Protein AF-0000000077226230 (afdb_homodimer)

Organism: NCBI:txid88201

Secondary structure (DSSP, 8-state):
-HHHHHHHHS--HHHHHHHHIIIIIHHHHHHHHHHTHHHHHHHHHHHHTT--GGGTEEEE-TT--GGG--GGGS-SS-EEEEESS-TTT---EEEEETTEEEEEEE--HHHHHHHHHHHHHHTTPPBPGGGHHHHHHHHHHTS----SSS-SB--TT-------------/-HHHHHHHHS--HHHHHHHHIIIIIHHHHHHHHHHTHHHHHHHHHHHHTT--GGGTEEEE-TT--GGG--GGGS-SS-EEEEESS-TTT---EEEEETTEEEEEEE--HHHHHHHHHHHHHHTTPPBPGGGHHHHHHHHHHTS----SSS-SB--TT-------------

Structure (mmCIF, N/CA/C/O backbone):
data_AF-0000000077226230-model_v1
#
loop_
_entity.id
_entity.type
_entity.pdbx_description
1 polymer 'Uncharacterized protein'
#
loop_
_atom_site.group_PDB
_atom_site.id
_atom_site.type_symbol
_atom_site.label_atom_id
_atom_site.label_alt_id
_atom_site.label_comp_id
_atom_site.label_asym_id
_atom_site.label_entity_id
_atom_site.label_seq_id
_atom_site.pdbx_PDB_ins_code
_atom_site.Cartn_x
_atom_site.Cartn_y
_atom_site.Cartn_z
_atom_site.occupancy
_atom_site.B_iso_or_equiv
_atom_site.auth_seq_id
_atom_site.auth_comp_id
_atom_site.auth_asym_id
_atom_site.auth_atom_id
_atom_site.pdbx_PDB_model_num
ATOM 1 N N . MET A 1 1 ? -0.699 -26.5 -10.57 1 78.12 1 MET A N 1
ATOM 2 C CA . MET A 1 1 ? -0.045 -25.359 -11.211 1 78.12 1 MET A CA 1
ATOM 3 C C . MET A 1 1 ? 1.45 -25.359 -10.914 1 78.12 1 MET A C 1
ATOM 5 O O . MET A 1 1 ? 2.271 -25.344 -11.828 1 78.12 1 MET A O 1
ATOM 9 N N . SER A 1 2 ? 1.847 -25.5 -9.648 1 78.44 2 SER A N 1
ATOM 10 C CA . SER A 1 2 ? 3.26 -25.438 -9.281 1 78.44 2 SER A CA 1
ATOM 11 C C . SER A 1 2 ? 4.031 -26.609 -9.883 1 78.44 2 SER A C 1
ATOM 13 O O . SER A 1 2 ? 5.16 -26.438 -10.352 1 78.44 2 SER A O 1
ATOM 15 N N . VAL A 1 3 ? 3.346 -27.781 -9.859 1 79 3 VAL A N 1
ATOM 16 C CA . VAL A 1 3 ? 3.98 -28.984 -10.383 1 79 3 VAL A CA 1
ATOM 17 C C . VAL A 1 3 ? 4.141 -28.875 -11.898 1 79 3 VAL A C 1
ATOM 19 O O . VAL A 1 3 ? 5.207 -29.156 -12.438 1 79 3 VAL A O 1
ATOM 22 N N . HIS A 1 4 ? 3.059 -28.422 -12.555 1 84.06 4 HIS A N 1
ATOM 23 C CA . HIS A 1 4 ? 3.096 -28.25 -14 1 84.06 4 HIS A CA 1
ATOM 24 C C . HIS A 1 4 ? 4.164 -27.234 -14.406 1 84.06 4 HIS A C 1
ATOM 26 O O . HIS A 1 4 ? 4.895 -27.453 -15.375 1 84.06 4 HIS A O 1
ATOM 32 N N . PHE A 1 5 ? 4.305 -26.219 -13.672 1 83.88 5 PHE A N 1
ATOM 33 C CA . PHE A 1 5 ? 5.309 -25.188 -13.93 1 83.88 5 PHE A CA 1
ATOM 34 C C . PHE A 1 5 ? 6.711 -25.781 -13.852 1 83.88 5 PHE A C 1
ATOM 36 O O . PHE A 1 5 ? 7.547 -25.516 -14.727 1 83.88 5 PHE A O 1
ATOM 43 N N . LYS A 1 6 ? 6.906 -26.547 -12.797 1 86.56 6 LYS A N 1
ATOM 44 C CA . LYS A 1 6 ? 8.211 -27.172 -12.609 1 86.56 6 LYS A CA 1
ATOM 45 C C . LYS A 1 6 ? 8.539 -28.125 -13.758 1 86.56 6 LYS A C 1
ATOM 47 O O . LYS A 1 6 ? 9.688 -28.188 -14.203 1 86.56 6 LYS A O 1
ATOM 52 N N . GLU A 1 7 ? 7.559 -28.781 -14.203 1 86.31 7 GLU A N 1
ATOM 53 C CA . GLU A 1 7 ? 7.75 -29.703 -15.32 1 86.31 7 GLU A CA 1
ATOM 54 C C . GLU A 1 7 ? 8.109 -28.953 -16.594 1 86.31 7 GLU A C 1
ATOM 56 O O . GLU A 1 7 ? 8.938 -29.422 -17.375 1 86.31 7 GLU A O 1
ATOM 61 N N . LEU A 1 8 ? 7.508 -27.766 -16.719 1 79.12 8 LEU A N 1
ATOM 62 C CA . LEU A 1 8 ? 7.699 -26.969 -17.922 1 79.12 8 LEU A CA 1
ATOM 63 C C . LEU A 1 8 ? 9.039 -26.25 -17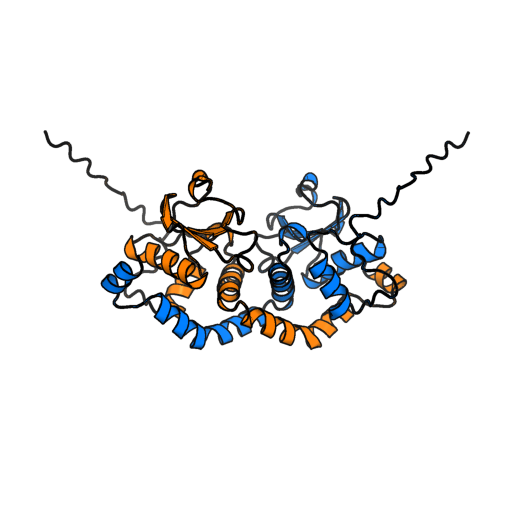.891 1 79.12 8 LEU A C 1
ATOM 65 O O . LEU A 1 8 ? 9.688 -26.094 -18.938 1 79.12 8 LEU A O 1
ATOM 69 N N . THR A 1 9 ? 9.523 -25.828 -16.781 1 80.56 9 THR A N 1
ATOM 70 C CA . THR A 1 9 ? 10.648 -24.906 -16.719 1 80.56 9 THR A CA 1
ATOM 71 C C . THR A 1 9 ? 11.828 -25.531 -15.984 1 80.56 9 THR A C 1
ATOM 73 O O . THR A 1 9 ? 12.961 -25.062 -16.094 1 80.56 9 THR A O 1
ATOM 76 N N . GLY A 1 10 ? 11.586 -26.609 -15.156 1 84.62 10 GLY A N 1
ATOM 77 C CA . GLY A 1 10 ? 12.594 -27.188 -14.281 1 84.62 10 GLY A CA 1
ATOM 78 C C . GLY A 1 10 ? 12.82 -26.375 -13.023 1 84.62 10 GLY A C 1
ATOM 79 O O . GLY A 1 10 ? 13.703 -26.703 -12.219 1 84.62 10 GLY A O 1
ATOM 80 N N . ILE A 1 11 ? 12.125 -25.312 -12.891 1 86.62 11 ILE A N 1
ATOM 81 C CA . ILE A 1 11 ? 12.32 -24.375 -11.781 1 86.62 11 ILE A CA 1
ATOM 82 C C . ILE A 1 11 ? 11.203 -24.547 -10.758 1 86.62 11 ILE A C 1
ATOM 84 O O . ILE A 1 11 ? 10.023 -24.609 -11.117 1 86.62 11 ILE A O 1
ATOM 88 N N . ASP A 1 12 ? 11.57 -24.781 -9.492 1 90.12 12 ASP A N 1
ATOM 89 C CA . ASP A 1 12 ? 10.609 -24.672 -8.398 1 90.12 12 ASP A CA 1
ATOM 90 C C . ASP A 1 12 ? 10.32 -23.203 -8.07 1 90.12 12 ASP A C 1
ATOM 92 O O . ASP A 1 12 ? 11.156 -22.516 -7.488 1 90.12 12 ASP A O 1
ATOM 96 N N . LEU A 1 13 ? 9.227 -22.797 -8.406 1 88.75 13 LEU A N 1
ATOM 97 C CA . LEU A 1 13 ? 8.859 -21.391 -8.336 1 88.75 13 LEU A CA 1
ATOM 98 C C . LEU A 1 13 ? 9.016 -20.859 -6.914 1 88.75 13 LEU A C 1
ATOM 100 O O . LEU A 1 13 ? 9.664 -19.844 -6.695 1 88.75 13 LEU A O 1
ATOM 104 N N . LYS A 1 14 ? 8.352 -21.531 -5.984 1 91.25 14 LYS A N 1
ATOM 105 C CA . LYS A 1 14 ? 8.336 -21.062 -4.605 1 91.25 14 LYS A CA 1
ATOM 106 C C . LYS A 1 14 ? 9.734 -21.047 -4.004 1 91.25 14 LYS A C 1
ATOM 108 O O . LYS A 1 14 ? 10.148 -20.062 -3.393 1 91.25 14 LYS A O 1
ATOM 113 N N . GLU A 1 15 ? 10.438 -22.078 -4.266 1 91.19 15 GLU A N 1
ATOM 114 C CA . GLU A 1 15 ? 11.789 -22.172 -3.74 1 91.19 15 GLU A CA 1
ATOM 115 C C . GLU A 1 15 ? 12.695 -21.109 -4.336 1 91.19 15 GLU A C 1
ATOM 117 O O . GLU A 1 15 ? 13.469 -20.469 -3.615 1 91.19 15 GLU A O 1
ATOM 122 N N . THR A 1 16 ? 12.594 -20.984 -5.645 1 90.69 16 THR A N 1
ATOM 123 C CA . THR A 1 16 ? 13.406 -19.984 -6.328 1 90.69 16 THR A CA 1
ATOM 124 C C . THR A 1 16 ? 13.055 -18.578 -5.844 1 90.69 16 THR A C 1
ATOM 126 O O . THR A 1 16 ? 13.945 -17.75 -5.609 1 90.69 16 THR A O 1
ATOM 129 N N . PHE A 1 17 ? 11.836 -18.297 -5.656 1 91.81 17 PHE A N 1
ATOM 130 C CA . PHE A 1 17 ? 11.383 -17 -5.18 1 91.81 17 PHE A CA 1
ATOM 131 C C . PHE A 1 17 ? 11.945 -16.703 -3.791 1 91.81 17 PHE A C 1
ATOM 133 O O . PHE A 1 17 ? 12.5 -15.633 -3.553 1 91.81 17 PHE A O 1
ATOM 140 N N . ILE A 1 18 ? 11.781 -17.688 -2.908 1 89.06 18 ILE A N 1
ATOM 141 C CA . ILE A 1 18 ? 12.211 -17.5 -1.524 1 89.06 18 ILE A CA 1
ATOM 142 C C . ILE A 1 18 ? 13.719 -17.281 -1.474 1 89.06 18 ILE A C 1
ATOM 144 O O . ILE A 1 18 ? 14.195 -16.406 -0.753 1 89.06 18 ILE A O 1
ATOM 148 N N . ARG A 1 19 ? 14.367 -18.031 -2.24 1 90.31 19 ARG A N 1
ATOM 149 C CA . ARG A 1 19 ? 15.82 -17.906 -2.279 1 90.31 19 ARG A CA 1
ATOM 150 C C . ARG A 1 19 ? 16.25 -16.531 -2.75 1 90.31 19 ARG A C 1
ATOM 152 O O . ARG A 1 19 ? 17.078 -15.875 -2.115 1 90.31 19 ARG A O 1
ATOM 159 N N . ASN A 1 20 ? 15.695 -16.125 -3.844 1 89.81 20 ASN A N 1
ATOM 160 C CA . ASN A 1 20 ? 16.062 -14.828 -4.402 1 89.81 20 ASN A CA 1
ATOM 161 C C . ASN A 1 20 ? 15.594 -13.672 -3.52 1 89.81 20 ASN A C 1
ATOM 163 O O . ASN A 1 20 ? 16.234 -12.625 -3.461 1 89.81 20 ASN A O 1
ATOM 167 N N . LEU A 1 21 ? 14.508 -13.883 -2.859 1 87.44 21 LEU A N 1
ATOM 168 C CA . LEU A 1 21 ? 14.047 -12.891 -1.892 1 87.44 21 LEU A CA 1
ATOM 169 C C . LEU A 1 21 ? 15.062 -12.727 -0.761 1 87.44 21 LEU A C 1
ATOM 171 O O . LEU A 1 21 ? 15.336 -11.602 -0.326 1 87.44 21 LEU A O 1
ATOM 175 N N . ASP A 1 22 ? 15.586 -13.812 -0.284 1 85.75 22 ASP A N 1
ATOM 176 C CA . ASP A 1 22 ? 16.578 -13.789 0.787 1 85.75 22 ASP A CA 1
ATOM 177 C C . ASP A 1 22 ? 17.844 -13.078 0.335 1 85.75 22 ASP A C 1
ATOM 179 O O . ASP A 1 22 ? 18.484 -12.375 1.121 1 85.75 22 ASP A O 1
ATOM 183 N N . LEU A 1 23 ? 18.094 -13.203 -0.929 1 84.75 23 LEU A N 1
ATOM 184 C CA . LEU A 1 23 ? 19.344 -12.672 -1.462 1 84.75 23 LEU A CA 1
ATOM 185 C C . LEU A 1 23 ? 19.203 -11.203 -1.835 1 84.75 23 LEU A C 1
ATOM 187 O O . LEU A 1 23 ? 20.094 -10.398 -1.58 1 84.75 23 LEU A O 1
ATOM 191 N N . LYS A 1 24 ? 18.016 -10.945 -2.492 1 85.69 24 LYS A N 1
ATOM 192 C CA . LYS A 1 24 ? 17.875 -9.648 -3.148 1 85.69 24 LYS A CA 1
ATOM 193 C C . LYS A 1 24 ? 16.797 -8.805 -2.48 1 85.69 24 LYS A C 1
ATOM 195 O O . LYS A 1 24 ? 16.75 -7.582 -2.658 1 85.69 24 LYS A O 1
ATOM 200 N N . GLY A 1 25 ? 15.914 -9.469 -1.809 1 81.38 25 GLY A N 1
ATOM 201 C CA . GLY A 1 25 ? 14.711 -8.828 -1.304 1 81.38 25 GLY A CA 1
ATOM 202 C C . GLY A 1 25 ? 15.008 -7.676 -0.358 1 81.38 25 GLY A C 1
ATOM 203 O O . GLY A 1 25 ? 14.43 -6.594 -0.489 1 81.38 25 GLY A O 1
ATOM 204 N N . LYS A 1 26 ? 15.93 -7.953 0.584 1 77.44 26 LYS A N 1
ATOM 205 C CA . LYS A 1 26 ? 16.234 -6.934 1.579 1 77.44 26 LYS A CA 1
ATOM 206 C C . LYS A 1 26 ? 16.844 -5.695 0.925 1 77.44 26 LYS A C 1
ATOM 208 O O . LYS A 1 26 ? 16.5 -4.566 1.271 1 77.44 26 LYS A O 1
ATOM 213 N N . ARG A 1 27 ? 17.781 -5.887 0.018 1 79.62 27 ARG A N 1
ATOM 214 C CA . ARG A 1 27 ? 18.406 -4.777 -0.694 1 79.62 27 ARG A CA 1
ATOM 215 C C . ARG A 1 27 ? 17.359 -3.98 -1.481 1 79.62 27 ARG A C 1
ATOM 217 O O . ARG A 1 27 ? 17.375 -2.748 -1.463 1 79.62 27 ARG A O 1
ATOM 224 N N . LEU A 1 28 ? 16.562 -4.672 -2.164 1 81.69 28 LEU A N 1
ATOM 225 C CA . LEU A 1 28 ? 15.492 -4.035 -2.93 1 81.69 28 LEU A CA 1
ATOM 226 C C . LEU A 1 28 ? 14.562 -3.238 -2.014 1 81.69 28 LEU A C 1
ATOM 228 O O . LEU A 1 28 ? 14.25 -2.082 -2.301 1 81.69 28 LEU A O 1
ATOM 232 N N . LEU A 1 29 ? 14.195 -3.861 -0.91 1 77.94 29 LEU A N 1
ATOM 233 C CA . LEU A 1 29 ? 13.289 -3.207 0.028 1 77.94 29 LEU A CA 1
ATOM 234 C C . LEU A 1 29 ? 13.93 -1.952 0.614 1 77.94 29 LEU A C 1
ATOM 236 O O . LEU A 1 29 ? 13.266 -0.921 0.756 1 77.94 29 LEU A O 1
ATOM 240 N N . ASN A 1 30 ? 15.195 -2.074 0.967 1 75.38 30 ASN A N 1
ATOM 241 C CA . ASN A 1 30 ? 15.914 -0.914 1.481 1 75.38 30 ASN A CA 1
ATOM 242 C C . ASN A 1 30 ? 15.93 0.231 0.472 1 75.38 30 ASN A C 1
ATOM 244 O O . ASN A 1 30 ? 15.734 1.392 0.84 1 75.38 30 ASN A O 1
ATOM 248 N N . TYR A 1 31 ? 16.156 -0.143 -0.724 1 76.44 31 TYR A N 1
ATOM 249 C CA . TYR A 1 31 ? 16.156 0.855 -1.787 1 76.44 31 TYR A CA 1
ATOM 250 C C . TYR A 1 31 ? 14.789 1.524 -1.899 1 76.44 31 TYR A C 1
ATOM 252 O O . TYR A 1 31 ? 14.688 2.754 -1.916 1 76.44 31 TYR A O 1
ATOM 260 N N . MET A 1 32 ? 13.773 0.733 -1.921 1 72.69 32 MET A N 1
ATOM 261 C CA . MET A 1 32 ? 12.43 1.266 -2.148 1 72.69 32 MET A CA 1
ATOM 262 C C . MET A 1 32 ? 11.953 2.059 -0.938 1 72.69 32 MET A C 1
ATOM 264 O O . MET A 1 32 ? 11.211 3.037 -1.085 1 72.69 32 MET A O 1
ATOM 268 N N . THR A 1 33 ? 12.32 1.587 0.198 1 70.94 33 THR A N 1
ATOM 269 C CA . THR A 1 33 ? 11.867 2.266 1.408 1 70.94 33 THR A CA 1
ATOM 270 C C . THR A 1 33 ? 12.57 3.615 1.561 1 70.94 33 THR A C 1
ATOM 272 O O . THR A 1 33 ? 12.016 4.547 2.145 1 70.94 33 THR A O 1
ATOM 275 N N . THR A 1 34 ? 13.75 3.729 1.012 1 70.25 34 THR A N 1
ATOM 276 C CA . THR A 1 34 ? 14.5 4.973 1.151 1 70.25 34 THR A CA 1
ATOM 277 C C . THR A 1 34 ? 13.984 6.027 0.178 1 70.25 34 THR A C 1
ATOM 279 O O . THR A 1 34 ? 14.023 7.223 0.474 1 70.25 34 THR A O 1
ATOM 282 N N . VAL A 1 35 ? 13.594 5.613 -1.049 1 63.97 35 VAL A N 1
ATOM 283 C CA . VAL A 1 35 ? 13.156 6.578 -2.051 1 63.97 35 VAL A CA 1
ATOM 284 C C . VAL A 1 35 ? 11.828 7.203 -1.619 1 63.97 35 VAL A C 1
ATOM 286 O O . VAL A 1 35 ? 11.578 8.383 -1.875 1 63.97 35 VAL A O 1
ATOM 289 N N . CYS A 1 36 ? 10.977 6.469 -0.942 1 64.88 36 CYS A N 1
ATOM 290 C CA . CYS A 1 36 ? 9.68 6.988 -0.531 1 64.88 36 CYS A CA 1
ATOM 291 C C . CYS A 1 36 ? 9.43 6.723 0.949 1 64.88 36 CYS A C 1
ATOM 293 O O . CYS A 1 36 ? 8.359 6.242 1.325 1 64.88 36 CYS A O 1
ATOM 295 N N . VAL A 1 37 ? 10.367 7.129 1.681 1 69.56 37 VAL A N 1
ATOM 296 C CA . VAL A 1 37 ? 10.422 6.738 3.086 1 69.56 37 VAL A CA 1
ATOM 297 C C . VAL A 1 37 ? 9.141 7.16 3.789 1 69.56 37 VAL A C 1
ATOM 299 O O . VAL A 1 37 ? 8.523 6.363 4.5 1 69.56 37 VAL A O 1
ATOM 302 N N . ASN A 1 38 ? 8.781 8.359 3.471 1 74.62 38 ASN A N 1
ATOM 303 C CA . ASN A 1 38 ? 7.645 8.883 4.223 1 74.62 38 ASN A CA 1
ATOM 304 C C . ASN A 1 38 ? 6.332 8.234 3.785 1 74.62 38 ASN A C 1
ATOM 306 O O . ASN A 1 38 ? 5.516 7.855 4.625 1 74.62 38 ASN A O 1
ATOM 310 N N . LYS A 1 39 ? 6.16 8.117 2.561 1 79.12 39 LYS A N 1
ATOM 311 C CA . LYS A 1 39 ? 4.961 7.473 2.037 1 79.12 39 LYS A CA 1
ATOM 312 C C . LYS A 1 39 ? 4.887 6.016 2.479 1 79.12 39 LYS A C 1
ATOM 314 O O . LYS A 1 39 ? 3.848 5.559 2.961 1 79.12 39 LYS A O 1
ATOM 319 N N . ASN A 1 40 ? 6.02 5.375 2.422 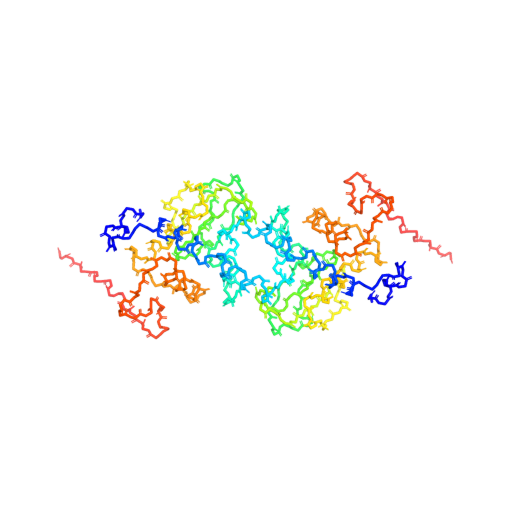1 77.81 40 ASN A N 1
ATOM 320 C CA . ASN A 1 40 ? 6.105 3.973 2.818 1 77.81 40 ASN A CA 1
ATOM 321 C C . ASN A 1 40 ? 5.777 3.785 4.297 1 77.81 40 ASN A C 1
ATOM 323 O O . ASN A 1 40 ? 5.078 2.84 4.664 1 77.81 40 ASN A O 1
ATOM 327 N N . MET A 1 41 ? 6.23 4.652 5.012 1 82.88 41 MET A N 1
ATOM 328 C CA . MET A 1 41 ? 6.012 4.551 6.449 1 82.88 41 MET A CA 1
ATOM 329 C C . MET A 1 41 ? 4.523 4.594 6.781 1 82.88 41 MET A C 1
ATOM 331 O O . MET A 1 41 ? 4.023 3.742 7.516 1 82.88 41 MET A O 1
ATOM 335 N N . VAL A 1 42 ? 3.84 5.523 6.219 1 88.25 42 VAL A N 1
ATOM 336 C CA . VAL A 1 42 ? 2.422 5.703 6.516 1 88.25 42 VAL A CA 1
ATOM 337 C C . VAL A 1 42 ? 1.628 4.508 5.996 1 88.25 42 VAL A C 1
ATOM 339 O O . VAL A 1 42 ? 0.776 3.965 6.707 1 88.25 42 VAL A O 1
ATOM 342 N N . LEU A 1 43 ? 1.94 4.141 4.824 1 83.38 43 LEU A N 1
ATOM 343 C CA . LEU A 1 43 ? 1.229 3.02 4.219 1 83.38 43 LEU A CA 1
ATOM 344 C C . LEU A 1 43 ? 1.482 1.732 5 1 83.38 43 LEU A C 1
ATOM 346 O O . LEU A 1 43 ? 0.564 0.937 5.207 1 83.38 43 LEU A O 1
ATOM 350 N N . LEU A 1 44 ? 2.719 1.535 5.422 1 80.69 44 LEU A N 1
ATOM 351 C CA . LEU A 1 44 ? 3.059 0.35 6.203 1 80.69 44 LEU A CA 1
ATOM 352 C C . LEU A 1 44 ? 2.377 0.382 7.566 1 80.69 44 LEU A C 1
ATOM 354 O O . LEU A 1 44 ? 1.926 -0.651 8.062 1 80.69 44 LEU A O 1
ATOM 358 N N . LEU A 1 45 ? 2.232 1.537 8.18 1 86.5 45 LEU A N 1
ATOM 359 C CA . LEU A 1 45 ? 1.526 1.676 9.453 1 86.5 45 LEU A CA 1
ATOM 360 C C . LEU A 1 45 ? 0.055 1.307 9.297 1 86.5 45 LEU A C 1
ATOM 362 O O . LEU A 1 45 ? -0.491 0.561 10.109 1 86.5 45 LEU A O 1
ATOM 366 N N . LEU A 1 46 ? -0.562 1.844 8.273 1 86.44 46 LEU A N 1
ATOM 367 C CA . LEU A 1 46 ? -1.96 1.524 8 1 86.44 46 LEU A CA 1
ATOM 368 C C . LEU A 1 46 ? -2.16 0.017 7.887 1 86.44 46 LEU A C 1
ATOM 370 O O . LEU A 1 46 ? -3.111 -0.533 8.445 1 86.44 46 LEU A O 1
ATOM 374 N N . SER A 1 47 ? -1.287 -0.558 7.156 1 77.69 47 SER A N 1
ATOM 375 C CA . SER A 1 47 ? -1.357 -2.004 6.965 1 77.69 47 SER A CA 1
ATOM 376 C C . SER A 1 47 ? -1.143 -2.744 8.281 1 77.69 47 SER A C 1
ATOM 378 O O . SER A 1 47 ? -1.874 -3.686 8.594 1 77.69 47 SER A O 1
ATOM 380 N N . TYR A 1 48 ? -0.188 -2.354 8.977 1 77.31 48 TYR A N 1
ATOM 381 C CA . TYR A 1 48 ? 0.155 -2.957 10.258 1 77.31 48 TYR A CA 1
ATOM 382 C C . TYR A 1 48 ? -1.033 -2.922 11.211 1 77.31 48 TYR A C 1
ATOM 384 O O . TYR A 1 48 ? -1.33 -3.914 11.883 1 77.31 48 TYR A O 1
ATOM 392 N N . PHE A 1 49 ? -1.742 -1.904 11.219 1 82.56 49 PHE A N 1
ATOM 393 C CA . PHE A 1 49 ? -2.855 -1.732 12.141 1 82.56 49 PHE A CA 1
ATOM 394 C C . PHE A 1 49 ? -4.164 -2.191 11.508 1 82.56 49 PHE A C 1
ATOM 396 O O . PHE A 1 49 ? -5.234 -2.02 12.086 1 82.56 49 PHE A O 1
ATOM 403 N N . ASP A 1 50 ? -4.105 -2.637 10.391 1 79.56 50 ASP A N 1
ATOM 404 C CA . ASP A 1 50 ? -5.27 -3.105 9.641 1 79.56 50 ASP A CA 1
ATOM 405 C C . ASP A 1 50 ? -6.262 -1.968 9.406 1 79.56 50 ASP A C 1
ATOM 407 O O . ASP A 1 50 ? -7.457 -2.117 9.648 1 79.56 50 ASP A O 1
ATOM 411 N N . GLU A 1 51 ? -5.723 -0.851 9.07 1 85.94 51 GLU A N 1
ATOM 412 C CA . GLU A 1 51 ? -6.504 0.334 8.727 1 85.94 51 GLU A CA 1
ATOM 413 C C . GLU A 1 51 ? -6.418 0.635 7.234 1 85.94 51 GLU A C 1
ATOM 415 O O . GLU A 1 51 ? -5.348 0.515 6.633 1 85.94 51 GLU A O 1
ATOM 420 N N . LYS A 1 52 ? -7.516 0.938 6.66 1 81.25 52 LYS A N 1
ATOM 421 C CA . LYS A 1 52 ? -7.602 1.052 5.207 1 81.25 52 LYS A CA 1
ATOM 422 C C . LYS A 1 52 ? -7.07 2.4 4.73 1 81.25 52 LYS A C 1
ATOM 424 O O . LYS A 1 52 ? -7.387 3.439 5.312 1 81.25 52 LYS A O 1
ATOM 429 N N . GLU A 1 53 ? -6.355 2.311 3.68 1 85.5 53 GLU A N 1
ATOM 430 C CA . GLU A 1 53 ? -5.781 3.496 3.053 1 85.5 53 GLU A CA 1
ATOM 431 C C . GLU A 1 53 ? -6.871 4.473 2.617 1 85.5 53 GLU A C 1
ATOM 433 O O . GLU A 1 53 ? -6.684 5.691 2.682 1 85.5 53 GLU A O 1
ATOM 438 N N . GLU A 1 54 ? -8.047 3.951 2.285 1 85.06 54 GLU A N 1
ATOM 439 C CA . GLU A 1 54 ? -9.148 4.75 1.753 1 85.06 54 GLU A CA 1
ATOM 440 C C . GLU A 1 54 ? -9.75 5.652 2.828 1 85.06 54 GLU A C 1
ATOM 442 O O . GLU A 1 54 ? -10.477 6.594 2.52 1 85.06 54 GLU A O 1
ATOM 447 N N . SER A 1 55 ? -9.469 5.344 4.051 1 90.75 55 SER A N 1
ATOM 448 C CA . SER A 1 55 ? -9.953 6.18 5.141 1 90.75 55 SER A CA 1
ATOM 449 C C . SER A 1 55 ? -9.102 7.434 5.293 1 90.75 55 SER A C 1
ATOM 451 O O . SER A 1 55 ? -9.516 8.398 5.938 1 90.75 55 SER A O 1
ATOM 453 N N . MET A 1 56 ? -7.957 7.41 4.762 1 94.31 56 MET A N 1
ATOM 454 C CA . MET A 1 56 ? -7.02 8.516 4.922 1 94.31 56 MET A CA 1
ATOM 455 C C . MET A 1 56 ? -6.82 9.258 3.607 1 94.31 56 MET A C 1
ATOM 457 O O . MET A 1 56 ? -6.676 10.484 3.596 1 94.31 56 MET A O 1
ATOM 461 N N . PHE A 1 57 ? -6.902 8.5 2.535 1 94.06 57 PHE A N 1
ATOM 462 C CA . PHE A 1 57 ? -6.574 9.055 1.226 1 94.06 57 PHE A CA 1
ATOM 463 C C . PHE A 1 57 ? -7.75 8.906 0.267 1 94.06 57 PHE A C 1
ATOM 465 O O . PHE A 1 57 ? -8.422 7.875 0.251 1 94.06 57 PHE A O 1
ATOM 472 N N . PHE A 1 58 ? -8.031 9.945 -0.43 1 94.25 58 PHE A N 1
ATOM 473 C CA . PHE A 1 58 ? -8.969 9.914 -1.547 1 94.25 58 PHE A CA 1
ATOM 474 C C . PHE A 1 58 ? -8.25 10.203 -2.861 1 94.25 58 PHE A C 1
ATOM 476 O O . PHE A 1 58 ? -7.637 11.266 -3.018 1 94.25 58 PHE A O 1
ATOM 483 N N . TYR A 1 59 ? -8.312 9.305 -3.768 1 91.06 59 TYR A N 1
ATOM 484 C CA . TYR A 1 59 ? -7.527 9.414 -4.992 1 91.06 59 TYR A CA 1
ATOM 485 C C . TYR A 1 59 ? -8.367 10 -6.125 1 91.06 59 TYR A C 1
ATOM 487 O O . TYR A 1 59 ? -9.531 9.648 -6.285 1 91.06 59 TYR A O 1
ATOM 495 N N . VAL A 1 60 ? -7.77 10.922 -6.816 1 92.88 60 VAL A N 1
ATOM 496 C CA . VAL A 1 60 ? -8.352 11.5 -8.023 1 92.88 60 VAL A CA 1
ATOM 497 C C . VAL A 1 60 ? -7.324 11.469 -9.156 1 92.88 60 VAL A C 1
ATOM 499 O O . VAL A 1 60 ? -6.141 11.211 -8.922 1 92.88 60 VAL A O 1
ATOM 502 N N . GLU A 1 61 ? -7.82 11.703 -10.32 1 89.06 61 GLU A N 1
ATOM 503 C CA . GLU A 1 61 ? -6.895 11.75 -11.453 1 89.06 61 GLU A CA 1
ATOM 504 C C . GLU A 1 61 ? -5.895 12.891 -11.305 1 89.06 61 GLU A C 1
ATOM 506 O O . GLU A 1 61 ? -6.223 13.938 -10.75 1 89.06 61 GLU A O 1
ATOM 511 N N . ASP A 1 62 ? -4.695 12.703 -11.812 1 88.5 62 ASP A N 1
ATOM 512 C CA . ASP A 1 62 ? -3.627 13.695 -11.719 1 88.5 62 ASP A CA 1
ATOM 513 C C . ASP A 1 62 ? -4.059 15.023 -12.32 1 88.5 62 ASP A C 1
ATOM 515 O O . ASP A 1 62 ? -3.596 16.078 -11.891 1 88.5 62 ASP A O 1
ATOM 519 N N . THR A 1 63 ? -4.973 14.945 -13.266 1 89.5 63 THR A N 1
ATOM 520 C CA . THR A 1 63 ? -5.398 16.156 -13.961 1 89.5 63 THR A CA 1
ATOM 521 C C . THR A 1 63 ? -6.652 16.734 -13.312 1 89.5 63 THR A C 1
ATOM 523 O O . THR A 1 63 ? -7.195 17.734 -13.797 1 89.5 63 THR A O 1
ATOM 526 N N . CYS A 1 64 ? -7.023 16.109 -12.297 1 91.31 64 CYS A N 1
ATOM 527 C CA . CYS A 1 64 ? -8.258 16.531 -11.648 1 91.31 64 CYS A CA 1
ATOM 528 C C . CYS A 1 64 ? -8.125 17.922 -11.07 1 91.31 64 CYS A C 1
ATOM 530 O O . CYS A 1 64 ? -7.148 18.234 -10.391 1 91.31 64 CYS A O 1
ATOM 532 N N . LEU A 1 65 ? -9.094 18.766 -11.367 1 93.62 65 LEU A N 1
ATOM 533 C CA . LEU A 1 65 ? -9.164 20.094 -10.789 1 93.62 65 LEU A CA 1
ATOM 534 C C . LEU A 1 65 ? -9.93 20.078 -9.477 1 93.62 65 LEU A C 1
ATOM 536 O O . LEU A 1 65 ? -10.789 19.219 -9.258 1 93.62 65 LEU A O 1
ATOM 540 N N . PRO A 1 66 ? -9.633 21 -8.594 1 95.5 66 PRO A N 1
ATOM 541 C CA . PRO A 1 66 ? -10.312 21.047 -7.293 1 95.5 66 PRO A CA 1
ATOM 542 C C . PRO A 1 66 ? -11.828 21.031 -7.422 1 95.5 66 PRO A C 1
ATOM 544 O O . PRO A 1 66 ? -12.508 20.359 -6.633 1 95.5 66 PRO A O 1
ATOM 547 N N . GLU A 1 67 ? -12.359 21.672 -8.391 1 94.69 67 GLU A N 1
ATOM 548 C CA . GLU A 1 67 ? -13.805 21.797 -8.555 1 94.69 67 GLU A CA 1
ATOM 549 C C . GLU A 1 67 ? -14.422 20.469 -9 1 94.69 67 GLU A C 1
ATOM 551 O O . GLU A 1 67 ? -15.633 20.266 -8.891 1 94.69 67 GLU A O 1
ATOM 556 N N . GLU A 1 68 ? -13.609 19.594 -9.477 1 95.44 68 GLU A N 1
ATOM 557 C CA . GLU A 1 68 ? -14.078 18.328 -10.039 1 95.44 68 GLU A CA 1
ATOM 558 C C . GLU A 1 68 ? -14.078 17.219 -8.984 1 95.44 68 GLU A C 1
ATOM 560 O O . GLU A 1 68 ? -14.602 16.141 -9.211 1 95.44 68 GLU A O 1
ATOM 565 N N . VAL A 1 69 ? -13.508 17.562 -7.836 1 95.38 69 VAL A N 1
ATOM 566 C CA . VAL A 1 69 ? -13.414 16.531 -6.801 1 95.38 69 VAL A CA 1
ATOM 567 C C . VAL A 1 69 ? -14.805 16.203 -6.277 1 95.38 69 VAL A C 1
ATOM 569 O O . VAL A 1 69 ? -15.586 17.094 -5.953 1 95.38 69 VAL A O 1
ATOM 572 N N . GLN A 1 70 ? -15.125 14.945 -6.266 1 95.44 70 GLN A N 1
ATOM 573 C CA . GLN A 1 70 ? -16.406 14.477 -5.73 1 95.44 70 GLN A CA 1
ATOM 574 C C . GLN A 1 70 ? -16.375 14.422 -4.207 1 95.44 70 GLN A C 1
ATOM 576 O O . GLN A 1 70 ? -16.25 13.352 -3.617 1 95.44 70 GLN A O 1
ATOM 581 N N . LEU A 1 71 ? -16.641 15.422 -3.568 1 94.44 71 LEU A N 1
ATOM 582 C CA . LEU A 1 71 ? -16.453 15.602 -2.131 1 94.44 71 LEU A CA 1
ATOM 583 C C . LEU A 1 71 ? -17.484 14.797 -1.35 1 94.44 71 LEU A C 1
ATOM 585 O O . LEU A 1 71 ? -17.281 14.5 -0.169 1 94.44 71 LEU A O 1
ATOM 589 N N . GLU A 1 72 ? -18.594 14.453 -2.029 1 94.25 72 GLU A N 1
ATOM 590 C CA . GLU A 1 72 ? -19.625 13.664 -1.363 1 94.25 72 GLU A CA 1
ATOM 591 C C . GLU A 1 72 ? -19.125 12.273 -1.003 1 94.25 72 GLU A C 1
ATOM 593 O O . GLU A 1 72 ? -19.672 11.617 -0.121 1 94.25 72 GLU A O 1
ATOM 598 N N . GLN A 1 73 ? -18.047 11.844 -1.656 1 93.62 73 GLN A N 1
ATOM 599 C CA . GLN A 1 73 ? -17.5 10.516 -1.423 1 93.62 73 GLN A CA 1
ATOM 600 C C . GLN A 1 73 ? -16.344 10.57 -0.429 1 93.62 73 GLN A C 1
ATOM 602 O O . GLN A 1 73 ? -15.805 9.531 -0.036 1 93.62 73 GLN A O 1
ATOM 607 N N . VAL A 1 74 ? -15.984 11.719 -0.026 1 93.81 74 VAL A N 1
ATOM 608 C CA . VAL A 1 74 ? -14.852 11.922 0.869 1 93.81 74 VAL A CA 1
ATOM 609 C C . VAL A 1 74 ? -15.328 11.898 2.32 1 93.81 74 VAL A C 1
ATOM 611 O O . VAL A 1 74 ? -16.438 12.328 2.623 1 93.81 74 VAL A O 1
ATOM 614 N N . PRO A 1 75 ? -14.578 11.359 3.166 1 94.12 75 PRO A N 1
ATOM 615 C CA . PRO A 1 75 ? -14.953 11.375 4.582 1 94.12 75 PRO A CA 1
ATOM 616 C C . PRO A 1 75 ? -15.125 12.789 5.133 1 94.12 75 PRO A C 1
ATOM 618 O O . PRO A 1 75 ? -14.539 13.734 4.605 1 94.12 75 PRO A O 1
ATOM 621 N N . LEU A 1 76 ? -15.945 12.898 6.234 1 94.31 76 LEU A N 1
ATOM 622 C CA . LEU A 1 76 ? -16.156 14.18 6.902 1 94.31 76 LEU A CA 1
ATOM 623 C C . LEU A 1 76 ? -14.906 14.602 7.668 1 94.31 76 LEU A C 1
ATOM 625 O O . LEU A 1 76 ? -14.656 15.797 7.855 1 94.31 76 LEU A O 1
ATOM 629 N N . THR A 1 77 ? -14.172 13.617 8.164 1 96.31 77 THR A N 1
ATOM 630 C CA . THR A 1 77 ? -12.922 13.891 8.875 1 96.31 77 THR A CA 1
ATOM 631 C C . THR A 1 77 ? -11.844 14.359 7.906 1 96.31 77 THR A C 1
ATOM 633 O O . THR A 1 77 ? -11.984 14.219 6.691 1 96.31 77 THR A O 1
ATOM 636 N N . PRO A 1 78 ? -10.805 15.008 8.422 1 96.94 78 PRO A N 1
ATOM 637 C CA . PRO A 1 78 ? -9.727 15.445 7.539 1 96.94 78 PRO A CA 1
ATOM 638 C C . PRO A 1 78 ? -9.188 14.32 6.66 1 96.94 78 PRO A C 1
ATOM 640 O O . PRO A 1 78 ? -8.898 13.227 7.156 1 96.94 78 PRO A O 1
ATOM 643 N N . ALA A 1 79 ? -9.078 14.578 5.387 1 97.75 79 ALA A N 1
ATOM 644 C CA . ALA A 1 79 ? -8.625 13.57 4.43 1 97.75 79 ALA A CA 1
ATOM 645 C C . ALA A 1 79 ? -7.723 14.188 3.365 1 97.75 79 ALA A C 1
ATOM 647 O O . ALA A 1 79 ? -7.977 15.305 2.9 1 97.75 79 ALA A O 1
ATOM 648 N N . VAL A 1 80 ? -6.68 13.477 2.998 1 97.69 80 VAL A N 1
ATOM 649 C CA . VAL A 1 80 ? -5.789 13.914 1.93 1 97.69 80 VAL A CA 1
ATOM 650 C C . VAL A 1 80 ? -6.332 13.445 0.581 1 97.69 80 VAL A C 1
ATOM 652 O O . VAL A 1 80 ? -6.598 12.258 0.389 1 97.69 80 VAL A O 1
ATOM 655 N N . ILE A 1 81 ? -6.559 14.359 -0.291 1 97.31 81 ILE A N 1
ATOM 656 C CA . ILE A 1 81 ? -6.867 14.031 -1.679 1 97.31 81 ILE A CA 1
ATOM 657 C C . ILE A 1 81 ? -5.57 13.883 -2.473 1 97.31 81 ILE A C 1
ATOM 659 O O . ILE A 1 81 ? -4.781 14.82 -2.578 1 97.31 81 ILE A O 1
ATOM 663 N N . VAL A 1 82 ? -5.355 12.734 -2.949 1 94.5 82 VAL A N 1
ATOM 664 C CA . VAL A 1 82 ? -4.148 12.406 -3.705 1 94.5 82 VAL A CA 1
ATOM 665 C C . VAL A 1 82 ? -4.434 12.523 -5.203 1 94.5 82 VAL A C 1
ATOM 667 O O . VAL A 1 82 ? -5.32 11.844 -5.723 1 94.5 82 VAL A O 1
ATOM 670 N N . CYS A 1 83 ? -3.732 13.383 -5.809 1 93.44 83 CYS A N 1
ATOM 671 C CA . CYS A 1 83 ? -3.889 13.547 -7.246 1 93.44 83 CYS A CA 1
ATOM 672 C C . CYS A 1 83 ? -2.98 12.578 -8.008 1 93.44 83 CYS A C 1
ATOM 674 O O . CYS A 1 83 ? -1.847 12.93 -8.344 1 93.44 83 CYS A O 1
ATOM 676 N N . GLY A 1 84 ? -3.447 11.477 -8.312 1 86.25 84 GLY A N 1
ATOM 677 C CA . GLY A 1 84 ? -2.711 10.391 -8.938 1 86.25 84 GLY A CA 1
ATOM 678 C C . GLY A 1 84 ? -3.27 9.023 -8.609 1 86.25 84 GLY A C 1
ATOM 679 O O . GLY A 1 84 ? -4.164 8.898 -7.77 1 86.25 84 GLY A O 1
ATOM 680 N N . GLN A 1 85 ? -2.713 8.078 -9.203 1 74 85 GLN A N 1
ATOM 681 C CA . GLN A 1 85 ? -3.221 6.723 -9.055 1 74 85 GLN A CA 1
ATOM 682 C C . GLN A 1 85 ? -2.695 6.074 -7.773 1 74 85 GLN A C 1
ATOM 684 O O . GLN A 1 85 ? -3.279 5.109 -7.273 1 74 85 GLN A O 1
ATOM 689 N N . SER A 1 86 ? -1.577 6.625 -7.316 1 74.81 86 SER A N 1
ATOM 690 C CA . SER A 1 86 ? -0.989 6.09 -6.094 1 74.81 86 SER A CA 1
ATOM 691 C C . SER A 1 86 ? -0.295 7.18 -5.289 1 74.81 86 SER A C 1
ATOM 693 O O . SER A 1 86 ? 0.113 8.203 -5.844 1 74.81 86 SER A O 1
ATOM 695 N N . CYS A 1 87 ? -0.257 6.922 -3.963 1 76.31 87 CYS A N 1
ATOM 696 C CA . CYS A 1 87 ? 0.455 7.848 -3.092 1 76.31 87 CYS A CA 1
ATOM 697 C C . CYS A 1 87 ? 1.925 7.945 -3.484 1 76.31 87 CYS A C 1
ATOM 699 O O . CYS A 1 87 ? 2.543 9 -3.336 1 76.31 87 CYS A O 1
ATOM 701 N N . TYR A 1 88 ? 2.438 6.938 -4.086 1 72.19 88 TYR A N 1
ATOM 702 C CA . TYR A 1 88 ? 3.855 6.84 -4.414 1 72.19 88 TYR A CA 1
ATOM 703 C C . TYR A 1 88 ? 4.215 7.773 -5.566 1 72.19 88 TYR A C 1
ATOM 705 O O . TYR A 1 88 ? 5.273 8.406 -5.555 1 72.19 88 TYR A O 1
ATOM 713 N N . SER A 1 89 ? 3.344 7.812 -6.484 1 73 89 SER A N 1
ATOM 714 C CA . SER A 1 89 ? 3.688 8.523 -7.711 1 73 89 SER A CA 1
ATOM 715 C C . SER A 1 89 ? 3.162 9.953 -7.688 1 73 89 SER A C 1
ATOM 717 O O . SER A 1 89 ? 3.604 10.797 -8.477 1 73 89 SER A O 1
ATOM 719 N N . SER A 1 90 ? 2.301 10.18 -6.793 1 84 90 SER A N 1
ATOM 720 C CA . SER A 1 90 ? 1.652 11.484 -6.797 1 84 90 SER A CA 1
ATOM 721 C C . SER A 1 90 ? 2.59 12.57 -6.273 1 84 90 SER A C 1
ATOM 723 O O . SER A 1 90 ? 3.354 12.336 -5.332 1 84 90 SER A O 1
ATOM 725 N N . THR A 1 91 ? 2.494 13.703 -6.871 1 86.75 91 THR A N 1
ATOM 726 C CA . THR A 1 91 ? 3.277 14.859 -6.441 1 86.75 91 THR A CA 1
ATOM 727 C C . THR A 1 91 ? 2.365 16.031 -6.098 1 86.75 91 THR A C 1
ATOM 729 O O . THR A 1 91 ? 2.842 17.141 -5.832 1 86.75 91 THR A O 1
ATOM 732 N N . ARG A 1 92 ? 1.066 15.82 -6.18 1 94.19 92 ARG A N 1
ATOM 733 C CA . ARG A 1 92 ? 0.09 16.859 -5.871 1 94.19 92 ARG A CA 1
ATOM 734 C C . ARG A 1 92 ? -1.001 16.328 -4.949 1 94.19 92 ARG A C 1
ATOM 736 O O . ARG A 1 92 ? -1.518 15.234 -5.156 1 94.19 92 ARG A O 1
ATOM 743 N N . TYR A 1 93 ? -1.31 17.188 -4.027 1 96.25 93 TYR A N 1
ATOM 744 C CA . TYR A 1 93 ? -2.279 16.797 -3.012 1 96.25 93 TYR A CA 1
ATOM 745 C C . TYR A 1 93 ? -3.215 17.953 -2.682 1 96.25 93 TYR A C 1
ATOM 747 O O . TYR A 1 93 ? -2.898 19.109 -2.955 1 96.25 93 TYR A O 1
ATOM 755 N N . MET A 1 94 ? -4.348 17.656 -2.193 1 97.56 94 MET A N 1
ATOM 756 C CA . MET A 1 94 ? -5.301 18.594 -1.593 1 97.56 94 MET A CA 1
ATOM 757 C C . MET A 1 94 ? -5.766 18.094 -0.231 1 97.56 94 MET A C 1
ATOM 759 O O . MET A 1 94 ? -5.512 16.938 0.131 1 97.56 94 MET A O 1
ATOM 763 N N . LEU A 1 95 ? -6.305 18.938 0.53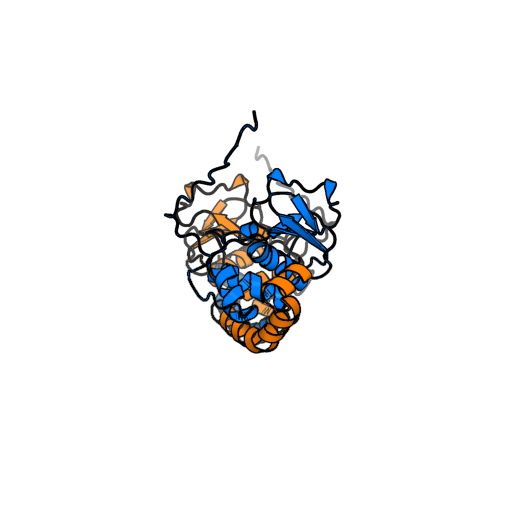3 1 98.12 95 LEU A N 1
ATOM 764 C CA . LEU A 1 95 ? -6.812 18.562 1.848 1 98.12 95 LEU A CA 1
ATOM 765 C C . LEU A 1 95 ? -8.297 18.891 1.968 1 98.12 95 LEU A C 1
ATOM 767 O O . LEU A 1 95 ? -8.727 20 1.659 1 98.12 95 LEU A O 1
ATOM 771 N N . SER A 1 96 ? -9.008 17.906 2.326 1 97.94 96 SER A N 1
ATOM 772 C CA . SER A 1 96 ? -10.438 18.062 2.574 1 97.94 96 SER A CA 1
ATOM 773 C C . SER A 1 96 ? -10.742 18.031 4.066 1 97.94 96 SER A C 1
ATOM 775 O O . SER A 1 96 ? -10.164 17.234 4.809 1 97.94 96 SER A O 1
ATOM 777 N N . LEU A 1 97 ? -11.531 18.844 4.555 1 96.44 97 LEU A N 1
ATOM 778 C CA . LEU A 1 97 ? -12.102 18.891 5.898 1 96.44 97 LEU A CA 1
ATOM 779 C C . LEU A 1 97 ? -13.602 19.156 5.844 1 96.44 97 LEU A C 1
ATOM 781 O O . LEU A 1 97 ? -14.039 20.172 5.309 1 96.44 97 LEU A O 1
ATOM 785 N N . ASP A 1 98 ? -14.406 18.219 6.438 1 96.06 98 ASP A N 1
ATOM 786 C CA . ASP A 1 98 ? -15.867 18.344 6.406 1 96.06 98 ASP A CA 1
ATOM 787 C C . ASP A 1 98 ? -16.375 18.484 4.973 1 96.06 98 ASP A C 1
ATOM 789 O O . ASP A 1 98 ? -17.219 19.328 4.688 1 96.06 98 ASP A O 1
ATOM 793 N N . ARG A 1 99 ? -15.648 17.812 4.062 1 94.94 99 ARG A N 1
ATOM 794 C CA . ARG A 1 99 ? -15.992 17.719 2.646 1 94.94 99 ARG A CA 1
ATOM 795 C C . ARG A 1 99 ? -15.867 19.078 1.971 1 94.94 99 ARG A C 1
ATOM 797 O O . ARG A 1 99 ? -16.656 19.422 1.095 1 94.94 99 ARG A O 1
ATOM 804 N N . ASN A 1 100 ? -15.031 19.859 2.51 1 96.31 100 ASN A N 1
ATOM 805 C CA . ASN A 1 100 ? -14.578 21.094 1.869 1 96.31 100 ASN A CA 1
ATOM 806 C C . ASN A 1 100 ? -13.07 21.078 1.617 1 96.31 100 ASN A C 1
ATOM 808 O O . ASN A 1 100 ? -12.305 20.641 2.471 1 96.31 100 ASN A O 1
ATOM 812 N N . LEU A 1 101 ? -12.688 21.516 0.446 1 97 101 LEU A N 1
ATOM 813 C CA . LEU A 1 101 ? -11.258 21.609 0.168 1 97 101 LEU A CA 1
ATOM 814 C C . LEU A 1 101 ? -10.656 22.828 0.863 1 97 101 LEU A C 1
ATOM 816 O O . LEU A 1 101 ? -10.969 23.969 0.511 1 97 101 LEU A O 1
ATOM 820 N N . ILE A 1 102 ? -9.82 22.625 1.757 1 94.19 102 ILE A N 1
ATOM 821 C CA . ILE A 1 102 ? -9.289 23.75 2.52 1 94.19 102 ILE A CA 1
ATOM 822 C C . ILE A 1 102 ? -7.898 24.109 1.998 1 94.19 102 ILE A C 1
ATOM 824 O O . ILE A 1 102 ? -7.387 25.188 2.277 1 94.19 102 ILE A O 1
ATOM 828 N N . ASN A 1 103 ? -7.207 23.281 1.35 1 95.88 103 ASN A N 1
ATOM 829 C CA . ASN A 1 103 ? -5.945 23.5 0.645 1 95.88 103 ASN A CA 1
ATOM 830 C C . ASN A 1 103 ? -5.898 22.703 -0.663 1 95.88 103 ASN A C 1
ATOM 832 O O . ASN A 1 103 ? -6.02 21.484 -0.661 1 95.88 103 ASN A O 1
ATOM 836 N N . THR A 1 104 ? -5.754 23.391 -1.741 1 96.25 104 THR A N 1
ATOM 837 C CA . THR A 1 104 ? -5.926 22.75 -3.037 1 96.25 104 THR A CA 1
ATOM 838 C C . THR A 1 104 ? -4.586 22.594 -3.752 1 96.25 104 THR A C 1
ATOM 840 O O . THR A 1 104 ? -4.531 22.125 -4.891 1 96.25 104 THR A O 1
ATOM 843 N N . ASN A 1 105 ? -3.541 23 -3.082 1 94.12 105 ASN A N 1
ATOM 844 C CA . ASN A 1 105 ? -2.23 22.938 -3.719 1 94.12 105 ASN A CA 1
ATOM 845 C C . ASN A 1 105 ? -1.14 22.562 -2.719 1 94.12 105 ASN A C 1
ATOM 847 O O . ASN A 1 105 ? -0.418 23.422 -2.229 1 94.12 105 ASN A O 1
ATOM 851 N N . ILE A 1 106 ? -1.067 21.344 -2.439 1 95.31 106 ILE A N 1
ATOM 852 C CA . ILE A 1 106 ? -0.027 20.828 -1.561 1 95.31 106 ILE A CA 1
ATOM 853 C C . ILE A 1 106 ? 0.991 20.031 -2.379 1 95.31 106 ILE A C 1
ATOM 855 O O . ILE A 1 106 ? 0.636 19.062 -3.053 1 95.31 106 ILE A O 1
ATOM 859 N N . SER A 1 107 ? 2.271 20.312 -2.287 1 92 107 SER A N 1
ATOM 860 C CA . SER A 1 107 ? 3.254 19.797 -3.234 1 92 107 SER A CA 1
ATOM 861 C C . SER A 1 107 ? 4.039 18.641 -2.635 1 92 107 SER A C 1
ATOM 863 O O . SER A 1 107 ? 4.855 18.016 -3.318 1 92 107 SER A O 1
ATOM 865 N N . SER A 1 108 ? 3.857 18.375 -1.38 1 89.81 108 SER A N 1
ATOM 866 C CA . SER A 1 108 ? 4.605 17.281 -0.785 1 89.81 108 SER A CA 1
ATOM 867 C C . SER A 1 108 ? 3.705 16.406 0.092 1 89.81 108 SER A C 1
ATOM 869 O O . SER A 1 108 ? 2.805 16.922 0.762 1 89.81 108 SER A O 1
ATOM 871 N N . PHE A 1 109 ? 4.027 15.211 0.101 1 92.12 109 PHE A N 1
ATOM 872 C CA . PHE A 1 109 ? 3.268 14.258 0.905 1 92.12 109 PHE A CA 1
ATOM 873 C C . PHE A 1 109 ? 3.371 14.602 2.387 1 92.12 109 PHE A C 1
ATOM 875 O O . PHE A 1 109 ? 2.377 14.539 3.113 1 92.12 109 PHE A O 1
ATOM 882 N N . ILE A 1 110 ? 4.551 14.961 2.818 1 90.56 110 ILE A N 1
ATOM 883 C CA . ILE A 1 110 ? 4.781 15.281 4.223 1 90.56 110 ILE A CA 1
ATOM 884 C C . ILE A 1 110 ? 3.926 16.469 4.629 1 90.56 110 ILE A C 1
ATOM 886 O O . ILE A 1 110 ? 3.307 16.469 5.695 1 90.56 110 ILE A O 1
ATOM 890 N N . SER A 1 111 ? 3.863 17.422 3.752 1 93.31 111 SER A N 1
ATOM 891 C CA . SER A 1 111 ? 3.041 18.594 4.035 1 93.31 111 SER A CA 1
ATOM 892 C C . SER A 1 111 ? 1.565 18.234 4.137 1 93.31 111 SER A C 1
ATOM 894 O O . SER A 1 111 ? 0.859 18.703 5.027 1 93.31 111 SER A O 1
ATOM 896 N N . ALA A 1 112 ? 1.139 17.406 3.205 1 95.44 112 ALA A N 1
ATOM 897 C CA . ALA A 1 112 ? -0.253 16.953 3.217 1 95.44 112 ALA A CA 1
ATOM 898 C C . ALA A 1 112 ? -0.579 16.203 4.504 1 95.44 112 ALA A C 1
ATOM 900 O O . ALA A 1 112 ? -1.607 16.469 5.137 1 95.44 112 ALA A O 1
ATOM 901 N N . LEU A 1 113 ? 0.33 15.305 4.914 1 95.19 113 LEU A N 1
ATOM 902 C CA . LEU A 1 113 ? 0.165 14.523 6.133 1 95.19 113 LEU A CA 1
ATOM 903 C C . LEU A 1 113 ? 0.106 15.43 7.359 1 95.19 113 LEU A C 1
ATOM 905 O O . LEU A 1 113 ? -0.773 15.281 8.211 1 95.19 113 LEU A O 1
ATOM 909 N N . CYS A 1 114 ? 0.965 16.391 7.414 1 93.88 114 CYS A N 1
ATOM 910 C CA . CYS A 1 114 ? 1.031 17.297 8.547 1 93.88 114 CYS A CA 1
ATOM 911 C C . CYS A 1 114 ? -0.217 18.172 8.609 1 93.88 114 CYS A C 1
ATOM 913 O O . CYS A 1 114 ? -0.77 18.391 9.695 1 93.88 114 CYS A O 1
ATOM 915 N N . LEU A 1 115 ? -0.621 18.641 7.492 1 95 115 LEU A N 1
ATOM 916 C CA . LEU A 1 115 ? -1.822 19.469 7.453 1 95 115 LEU A CA 1
ATOM 917 C C . LEU A 1 115 ? -3.047 18.672 7.883 1 95 115 LEU A C 1
ATOM 919 O O . LEU A 1 115 ? -3.902 19.188 8.609 1 95 115 LEU A O 1
ATOM 923 N N . MET A 1 116 ? -3.117 17.469 7.441 1 96.75 116 MET A N 1
ATOM 924 C CA . MET A 1 116 ? -4.223 16.609 7.844 1 96.75 116 MET A CA 1
ATOM 925 C C . MET A 1 116 ? -4.23 16.406 9.352 1 96.75 116 MET A C 1
ATOM 927 O O . MET A 1 116 ? -5.246 16.641 10.008 1 96.75 116 MET A O 1
ATOM 931 N N . PHE A 1 117 ? -3.121 16.047 9.883 1 95.06 117 PHE A N 1
ATOM 932 C CA . PHE A 1 117 ? -3.014 15.836 11.32 1 95.06 117 PHE A CA 1
ATOM 933 C C . PHE A 1 117 ? -3.309 17.125 12.086 1 95.06 117 PHE A C 1
ATOM 935 O O . PHE A 1 117 ? -4.043 17.109 13.078 1 95.06 117 PHE A O 1
ATOM 942 N N . GLY A 1 118 ? -2.689 18.188 11.633 1 93.44 118 GLY A N 1
ATOM 943 C CA . GLY A 1 118 ? -2.936 19.469 12.266 1 93.44 118 GLY A CA 1
ATOM 944 C C . GLY A 1 118 ? -4.406 19.844 12.32 1 93.44 118 GLY A C 1
ATOM 945 O O . GLY A 1 118 ? -4.863 20.453 13.281 1 93.44 118 GLY A O 1
ATOM 946 N N . SER A 1 119 ? -5.152 19.469 11.32 1 93.94 119 SER A N 1
ATOM 947 C CA . SER A 1 119 ? -6.586 19.766 11.281 1 93.94 119 SER A CA 1
ATOM 948 C C . SER A 1 119 ? -7.32 19.062 12.414 1 93.94 119 SER A C 1
ATOM 950 O O . SER A 1 119 ? -8.203 19.641 13.047 1 93.94 119 SER A O 1
ATOM 952 N N . TYR A 1 120 ? -6.988 17.797 12.695 1 92.94 120 TYR A N 1
ATOM 953 C CA . TYR A 1 120 ? -7.594 17.094 13.82 1 92.94 120 TYR A CA 1
ATOM 954 C C . TYR A 1 120 ? -7.383 17.859 15.117 1 92.94 120 TYR A C 1
ATOM 956 O O . TYR A 1 120 ? -8.305 18 15.922 1 92.94 120 TYR A O 1
ATOM 964 N N . TYR A 1 121 ? -6.25 18.297 15.25 1 86.88 121 TYR A N 1
ATOM 965 C CA . TYR A 1 121 ? -5.852 18.938 16.5 1 86.88 121 TYR A CA 1
ATOM 966 C C . TYR A 1 121 ? -6.469 20.328 16.609 1 86.88 121 TYR A C 1
ATOM 968 O O . TYR A 1 121 ? -7.082 20.656 17.625 1 86.88 121 TYR A O 1
ATOM 976 N N . CYS A 1 122 ? -6.352 21.203 15.586 1 87.31 122 CYS A N 1
ATOM 977 C CA . CYS A 1 122 ? -6.801 22.594 15.586 1 87.31 122 CYS A CA 1
ATOM 978 C C . CYS A 1 122 ? -8.312 22.672 15.727 1 87.31 122 CYS A C 1
ATOM 980 O O . CYS A 1 122 ? -8.836 23.578 16.375 1 87.31 122 CYS A O 1
ATOM 982 N N . PHE A 1 123 ? -8.992 21.734 15.188 1 90.69 123 PHE A N 1
ATOM 983 C CA . PHE A 1 123 ? -10.445 21.766 15.211 1 90.69 123 PHE A CA 1
ATOM 984 C C . PHE A 1 123 ? -11 20.812 16.266 1 90.69 123 PHE A C 1
ATOM 986 O O . PHE A 1 123 ? -12.211 20.609 16.344 1 90.69 123 PHE A O 1
ATOM 993 N N . ASN A 1 124 ? -10.117 20.203 17.016 1 88.56 124 ASN A N 1
ATOM 994 C CA . ASN A 1 124 ? -10.469 19.281 18.094 1 88.56 124 ASN A CA 1
ATOM 995 C C . ASN A 1 124 ? -11.359 18.156 17.609 1 88.56 124 ASN A C 1
ATOM 997 O O . ASN A 1 124 ? -12.398 17.859 18.203 1 88.56 124 ASN A O 1
ATOM 1001 N N . ILE A 1 125 ? -11.047 17.641 16.5 1 93.19 125 ILE A N 1
ATOM 1002 C CA . ILE A 1 125 ? -11.773 16.531 15.922 1 93.19 125 ILE A CA 1
ATOM 1003 C C . ILE A 1 125 ? -11.234 15.211 16.484 1 93.19 125 ILE A C 1
ATOM 1005 O O . ILE A 1 125 ? -10.023 15.031 16.594 1 93.19 125 ILE A O 1
ATOM 1009 N N . HIS A 1 126 ? -12.094 14.328 16.828 1 94.06 126 HIS A N 1
ATOM 1010 C CA . HIS A 1 126 ? -11.68 13.008 17.281 1 94.06 126 HIS A CA 1
ATOM 1011 C C . HIS A 1 126 ? -11.195 12.148 16.125 1 94.06 126 HIS A C 1
ATOM 1013 O O . HIS A 1 126 ? -11.719 12.242 15.016 1 94.06 126 HIS A O 1
ATOM 1019 N N . TYR A 1 127 ? -10.242 11.367 16.469 1 95.06 127 TYR A N 1
ATOM 1020 C CA . TYR A 1 127 ? -9.781 10.422 15.461 1 95.06 127 TYR A CA 1
ATOM 1021 C C . TYR A 1 127 ? -10.875 9.422 15.109 1 95.06 127 TYR A C 1
ATOM 1023 O O . TYR A 1 127 ? -11.516 8.852 16 1 95.06 127 TYR A O 1
ATOM 1031 N N . PRO A 1 128 ? -11.133 9.281 13.852 1 94.31 128 PRO A N 1
ATOM 1032 C CA . PRO A 1 128 ? -12.094 8.242 13.484 1 94.31 128 PRO A CA 1
ATOM 1033 C C . PRO A 1 128 ? -11.609 6.836 13.844 1 94.31 128 PRO A C 1
ATOM 1035 O O . PRO A 1 128 ? -10.398 6.57 13.805 1 94.31 128 PRO A O 1
ATOM 1038 N N . SER A 1 129 ? -12.523 5.938 14.133 1 94 129 SER A N 1
ATOM 1039 C CA . SER A 1 129 ? -12.18 4.574 14.539 1 94 129 SER A CA 1
ATOM 1040 C C . SER A 1 129 ? -11.367 3.867 13.461 1 94 129 SER A C 1
ATOM 1042 O O . SER A 1 129 ? -10.5 3.049 13.766 1 94 129 SER A O 1
ATOM 1044 N N . GLU A 1 130 ? -11.578 4.227 12.195 1 92.12 130 GLU A N 1
ATOM 1045 C CA . GLU A 1 130 ? -10.953 3.578 11.055 1 92.12 130 GLU A CA 1
ATOM 1046 C C . GLU A 1 130 ? -9.469 3.938 10.961 1 92.12 130 GLU A C 1
ATOM 1048 O O . GLU A 1 130 ? -8.711 3.277 10.242 1 92.12 130 GLU A O 1
ATOM 1053 N N . LEU A 1 131 ? -9.039 5.004 11.711 1 95.88 131 LEU A N 1
ATOM 1054 C CA . LEU A 1 131 ? -7.664 5.48 11.594 1 95.88 131 LEU A CA 1
ATOM 1055 C C . LEU A 1 131 ? -7.047 5.711 12.969 1 95.88 131 LEU A C 1
ATOM 1057 O O . LEU A 1 131 ? -5.973 6.305 13.086 1 95.88 131 LEU A O 1
ATOM 1061 N N . ALA A 1 132 ? -7.688 5.258 13.984 1 94.75 132 ALA A N 1
ATOM 1062 C CA . ALA A 1 132 ? -7.355 5.645 15.352 1 94.75 132 ALA A CA 1
ATOM 1063 C C . ALA A 1 132 ? -5.938 5.215 15.711 1 94.75 132 ALA A C 1
ATOM 1065 O O . ALA A 1 132 ? -5.156 6.016 16.234 1 94.75 132 ALA A O 1
ATOM 1066 N N . SER A 1 133 ? -5.625 3.98 15.422 1 93.31 133 SER A N 1
ATOM 1067 C CA . SER A 1 133 ? -4.324 3.447 15.812 1 93.31 133 SER A CA 1
ATOM 1068 C C . SER A 1 133 ? -3.191 4.16 15.086 1 93.31 133 SER A C 1
ATOM 1070 O O . SER A 1 133 ? -2.197 4.547 15.703 1 93.31 133 SER A O 1
ATOM 1072 N N . THR A 1 134 ? -3.305 4.371 13.828 1 94.19 134 THR A N 1
ATOM 1073 C CA . THR A 1 134 ? -2.275 5.031 13.031 1 94.19 134 THR A CA 1
ATOM 1074 C C . THR A 1 134 ? -2.09 6.48 13.484 1 94.19 134 THR A C 1
ATOM 1076 O O . THR A 1 134 ? -0.963 6.93 13.703 1 94.19 134 THR A O 1
ATOM 1079 N N . LEU A 1 135 ? -3.186 7.191 13.656 1 95.75 135 LEU A N 1
ATOM 1080 C CA . LEU A 1 135 ? -3.102 8.594 14.031 1 95.75 135 LEU A CA 1
ATOM 1081 C C . LEU A 1 135 ? -2.527 8.742 15.438 1 95.75 135 LEU A C 1
ATOM 1083 O O . LEU A 1 135 ? -1.731 9.648 15.695 1 95.75 135 LEU A O 1
ATOM 1087 N N . GLU A 1 136 ? -2.9 7.844 16.312 1 94.06 136 GLU A N 1
ATOM 1088 C CA . GLU A 1 136 ? -2.318 7.855 17.656 1 94.06 136 GLU A CA 1
ATOM 1089 C C . GLU A 1 136 ? -0.818 7.586 17.609 1 94.06 136 GLU A C 1
ATOM 1091 O O . GLU A 1 136 ? -0.045 8.219 18.328 1 94.06 136 GLU A O 1
ATOM 1096 N N . PHE A 1 137 ? -0.463 6.621 16.844 1 93 137 PHE A N 1
ATOM 1097 C CA . PHE A 1 137 ? 0.952 6.301 16.703 1 93 137 PHE A CA 1
ATOM 1098 C C . PHE A 1 137 ? 1.732 7.5 16.188 1 93 137 PHE A C 1
ATOM 1100 O O . PHE A 1 137 ? 2.779 7.852 16.734 1 93 137 PHE A O 1
ATOM 1107 N N . LEU A 1 138 ? 1.237 8.102 15.117 1 92.81 138 LEU A N 1
ATOM 1108 C CA . LEU A 1 138 ? 1.892 9.273 14.547 1 92.81 138 LEU A CA 1
ATOM 1109 C C . LEU A 1 138 ? 1.999 10.391 15.578 1 92.81 138 LEU A C 1
ATOM 1111 O O . LEU A 1 138 ? 3.047 11.031 15.695 1 92.81 138 LEU A O 1
ATOM 1115 N N . GLN A 1 139 ? 0.914 10.586 16.25 1 91.5 139 GLN A N 1
ATOM 1116 C CA . GLN A 1 139 ? 0.859 11.617 17.266 1 91.5 139 GLN A CA 1
ATOM 1117 C C . GLN A 1 139 ? 1.965 11.422 18.312 1 91.5 139 GLN A C 1
ATOM 1119 O O . GLN A 1 139 ? 2.707 12.359 18.609 1 91.5 139 GLN A O 1
ATOM 1124 N N . ARG A 1 140 ? 2.109 10.25 18.812 1 90.19 140 ARG A N 1
ATOM 1125 C CA . ARG A 1 140 ? 3.025 9.961 19.906 1 90.19 140 ARG A CA 1
ATOM 1126 C C . ARG A 1 140 ? 4.461 9.836 19.406 1 90.19 140 ARG A C 1
ATOM 1128 O O . ARG A 1 140 ? 5.383 10.383 20.016 1 90.19 140 ARG A O 1
ATOM 1135 N N . CYS A 1 141 ? 4.668 9.242 18.344 1 89.94 141 CYS A N 1
ATOM 1136 C CA . CYS A 1 141 ? 6.008 8.852 17.906 1 89.94 141 CYS A CA 1
ATOM 1137 C C . CYS A 1 141 ? 6.625 9.922 17.016 1 89.94 141 CYS A C 1
ATOM 1139 O O . CYS A 1 141 ? 7.832 10.148 17.062 1 89.94 141 CYS A O 1
ATOM 1141 N N . PHE A 1 142 ? 5.785 10.641 16.25 1 90.75 142 PHE A N 1
ATOM 1142 C CA . PHE A 1 142 ? 6.387 11.492 15.219 1 90.75 142 PHE A CA 1
ATOM 1143 C C . PHE A 1 142 ? 6.035 12.953 15.453 1 90.75 142 PHE A C 1
ATOM 1145 O O . PHE A 1 142 ? 6.797 13.844 15.07 1 90.75 142 PHE A O 1
ATOM 1152 N N . PHE A 1 143 ? 4.891 13.18 16.016 1 90 143 PHE A N 1
ATOM 1153 C CA . PHE A 1 143 ? 4.527 14.57 16.266 1 90 143 PHE A CA 1
ATOM 1154 C C . PHE A 1 143 ? 4.82 14.945 17.719 1 90 143 PHE A C 1
ATOM 1156 O O . PHE A 1 143 ? 4.785 16.125 18.078 1 90 143 PHE A O 1
ATOM 1163 N N . SER A 1 144 ? 5.129 13.93 18.531 1 83.88 144 SER A N 1
ATOM 1164 C CA . SER A 1 144 ? 5.566 14.117 19.906 1 83.88 144 SER A CA 1
ATOM 1165 C C . SER A 1 144 ? 4.516 14.852 20.734 1 83.88 144 SER A C 1
ATOM 1167 O O . SER A 1 144 ? 4.844 15.75 21.516 1 83.88 144 SER A O 1
ATOM 1169 N N . ILE A 1 145 ? 3.348 14.688 20.312 1 81.56 145 ILE A N 1
ATOM 1170 C CA . ILE A 1 145 ? 2.242 15.234 21.094 1 81.56 145 ILE A CA 1
ATOM 1171 C C . ILE A 1 145 ? 1.754 14.188 22.094 1 81.56 145 ILE A C 1
ATOM 1173 O O . ILE A 1 145 ? 1.37 13.086 21.719 1 81.56 145 ILE A O 1
ATOM 1177 N N . ASN A 1 146 ? 2.236 14.25 23.344 1 66.56 146 ASN A N 1
ATOM 1178 C CA . ASN A 1 146 ? 1.851 13.336 24.406 1 66.56 146 ASN A CA 1
ATOM 1179 C C . ASN A 1 146 ? 0.549 13.766 25.078 1 66.56 146 ASN A C 1
ATOM 1181 O O . ASN A 1 146 ? 0.445 14.891 25.562 1 66.56 146 ASN A O 1
ATOM 1185 N N . PRO A 1 147 ? -0.61 13.133 24.672 1 57.25 147 PRO A N 1
ATOM 1186 C CA . PRO A 1 147 ? -1.827 13.594 25.344 1 57.25 147 PRO A CA 1
ATOM 1187 C C . PRO A 1 147 ? -1.691 13.617 26.859 1 57.25 147 PRO A C 1
ATOM 1189 O O . PRO A 1 147 ? -1.045 12.734 27.438 1 57.25 147 PRO A O 1
ATOM 1192 N N . GLU A 1 148 ? -1.426 14.742 27.406 1 48.44 148 GLU A N 1
ATOM 1193 C CA . GLU A 1 148 ? -1.607 14.648 28.844 1 48.44 148 GLU A CA 1
ATOM 1194 C C . GLU A 1 148 ? -2.709 13.656 29.203 1 48.44 148 GLU A C 1
ATOM 1196 O O . GLU A 1 148 ? -2.502 12.766 30.031 1 48.44 148 GLU A O 1
ATOM 1201 N N . LYS A 1 149 ? -4.086 14.141 29.297 1 39.56 149 LYS A N 1
ATOM 1202 C CA . LYS A 1 149 ? -5.355 13.508 29.656 1 39.56 149 LYS A CA 1
ATOM 1203 C C . LYS A 1 149 ? -6.031 12.898 28.438 1 39.56 149 LYS A C 1
ATOM 1205 O O . LYS A 1 149 ? -6.012 13.484 27.359 1 39.56 149 LYS A O 1
ATOM 1210 N N . GLY A 1 150 ? -6.5 11.727 28.0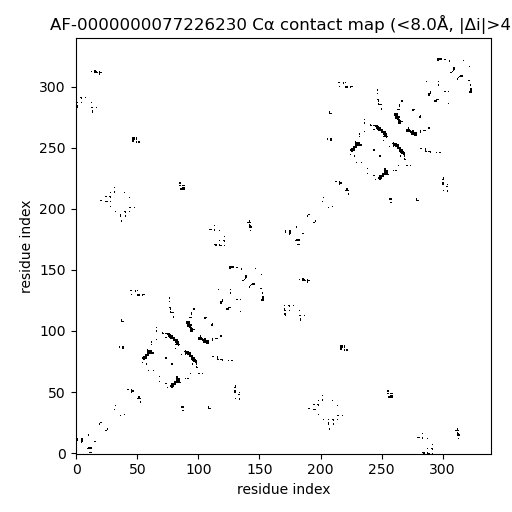47 1 44.22 150 GLY A N 1
ATOM 1211 C CA . GLY A 1 150 ? -7.465 10.898 27.344 1 44.22 150 GLY A CA 1
ATOM 1212 C C . GLY A 1 150 ? -7.09 10.648 25.891 1 44.22 150 GLY A C 1
ATOM 1213 O O . GLY A 1 150 ? -6.188 11.289 25.359 1 44.22 150 GLY A O 1
ATOM 1214 N N . THR A 1 151 ? -6.965 9.43 25.391 1 46.53 151 THR A N 1
ATOM 1215 C CA . THR A 1 151 ? -6.836 9.008 24 1 46.53 151 THR A CA 1
ATOM 1216 C C . THR A 1 151 ? -7.762 9.82 23.094 1 46.53 151 THR A C 1
ATOM 1218 O O . THR A 1 151 ? -8.875 10.156 23.5 1 46.53 151 THR A O 1
ATOM 1221 N N . LYS A 1 152 ? -7.184 10.703 22.203 1 45.78 152 LYS A N 1
ATOM 1222 C CA . LYS A 1 152 ? -8.078 11.344 21.25 1 45.78 152 LYS A CA 1
ATOM 1223 C C . LYS A 1 152 ? -8.977 10.312 20.562 1 45.78 152 LYS A C 1
ATOM 1225 O O . LYS A 1 152 ? -9.617 10.617 19.562 1 45.78 152 LYS A O 1
ATOM 1230 N N . VAL A 1 153 ? -8.953 9.086 20.859 1 43.91 153 VAL A N 1
ATOM 1231 C CA . VAL A 1 153 ? -9.875 8.094 20.312 1 43.91 153 VAL A CA 1
ATOM 1232 C C . VAL A 1 153 ? -11.242 8.242 20.953 1 43.91 153 VAL A C 1
ATOM 1234 O O . VAL A 1 153 ? -11.344 8.367 22.188 1 43.91 153 VAL A O 1
ATOM 1237 N N . GLU A 1 154 ? -12.172 8.781 20.297 1 41.94 154 GLU A N 1
ATOM 1238 C CA . GLU A 1 154 ? -13.516 8.742 20.875 1 41.94 154 GLU A CA 1
ATOM 1239 C C . GLU A 1 154 ? -13.867 7.348 21.375 1 41.94 154 GLU A C 1
ATOM 1241 O O . GLU A 1 154 ? -13.648 6.355 20.672 1 41.94 154 GLU A O 1
ATOM 1246 N N . ASN A 1 155 ? -13.773 7.145 22.641 1 36.56 155 ASN A N 1
ATOM 1247 C CA . ASN A 1 155 ? -14.508 5.984 23.125 1 36.56 155 ASN A CA 1
ATOM 1248 C C . ASN A 1 155 ? -15.898 5.902 22.516 1 36.56 155 ASN A C 1
ATOM 1250 O O . ASN A 1 155 ? -16.562 6.926 22.344 1 36.56 155 ASN A O 1
ATOM 1254 N N . LYS A 1 156 ? -16.234 4.879 21.781 1 34.62 156 LYS A N 1
ATOM 1255 C CA . LYS A 1 156 ? -17.594 4.656 21.297 1 34.62 156 LYS A CA 1
ATOM 1256 C C . LYS A 1 156 ? -18.625 5.188 22.281 1 34.62 156 LYS A C 1
ATOM 1258 O O . LYS A 1 156 ? -19.812 5.277 21.953 1 34.62 156 LYS A O 1
ATOM 1263 N N . ASN A 1 157 ? -18.391 5.207 23.5 1 29.58 157 ASN A N 1
ATOM 1264 C CA . ASN A 1 157 ? -19.547 5.449 24.344 1 29.58 157 ASN A CA 1
ATOM 1265 C C . ASN A 1 157 ? -19.844 6.938 24.484 1 29.58 157 ASN A C 1
ATOM 1267 O O . ASN A 1 157 ? -20.703 7.336 25.281 1 29.58 157 ASN A O 1
ATOM 1271 N N . SER A 1 158 ? -18.922 7.863 24.359 1 28.38 158 SER A N 1
ATOM 1272 C CA . SER A 1 158 ? -19.375 9.148 24.891 1 28.38 158 SER A CA 1
ATOM 1273 C C . SER A 1 158 ? -20.172 9.922 23.844 1 28.38 158 SER A C 1
ATOM 1275 O O . SER A 1 158 ? -19.656 10.281 22.781 1 28.38 158 SER A O 1
ATOM 1277 N N . LYS A 1 159 ? -21.438 9.781 23.719 1 32.56 159 LYS A N 1
ATOM 1278 C CA . LYS A 1 159 ? -22.547 10.531 23.141 1 32.56 159 LYS A CA 1
ATOM 1279 C C . LYS A 1 159 ? -22.422 12.023 23.453 1 32.56 159 LYS A C 1
ATOM 1281 O O . LYS A 1 159 ? -22.688 12.445 24.578 1 32.56 159 LYS A O 1
ATOM 1286 N N . ARG A 1 160 ? -21.359 12.75 23.203 1 31.86 160 ARG A N 1
ATOM 1287 C CA . ARG A 1 160 ? -21.453 14.18 23.484 1 31.86 160 ARG A CA 1
ATOM 1288 C C . ARG A 1 160 ? -22.516 14.836 22.609 1 31.86 160 ARG A C 1
ATOM 1290 O O . ARG A 1 160 ? -22.531 14.648 21.391 1 31.86 160 ARG A O 1
ATOM 1297 N N . ARG A 1 161 ? -23.641 15.219 23.203 1 31.83 161 ARG A N 1
ATOM 1298 C CA . ARG A 1 161 ? -24.797 16.062 22.875 1 31.83 161 ARG A CA 1
ATOM 1299 C C . ARG A 1 161 ? -24.328 17.422 22.375 1 31.83 161 ARG A C 1
ATOM 1301 O O . ARG A 1 161 ? -23.609 18.141 23.062 1 31.83 161 ARG A O 1
ATOM 1308 N N . LEU A 1 162 ? -23.891 17.594 21.156 1 34.31 162 LEU A N 1
ATOM 1309 C CA . LEU A 1 162 ? -23.859 18.938 20.578 1 34.31 162 LEU A CA 1
ATOM 1310 C C . LEU A 1 162 ? -25.125 19.703 20.906 1 34.31 162 LEU A C 1
ATOM 1312 O O . LEU A 1 162 ? -26.219 19.312 20.484 1 34.31 162 LEU A O 1
ATOM 1316 N N . THR A 1 163 ? -25.25 20.156 22.047 1 29.97 163 THR A N 1
ATOM 1317 C CA . THR A 1 163 ? -26.281 21.156 22.375 1 29.97 163 THR A CA 1
ATOM 1318 C C . THR A 1 163 ? -26.125 22.406 21.516 1 29.97 163 THR A C 1
ATOM 1320 O O . THR A 1 163 ? -25.094 23.078 21.578 1 29.97 163 THR A O 1
ATOM 1323 N N . VAL A 1 164 ? -26.469 22.406 20.25 1 30.8 164 VAL A N 1
ATOM 1324 C CA . VAL A 1 164 ? -26.766 23.562 19.406 1 30.8 164 VAL A CA 1
ATOM 1325 C C . VAL A 1 164 ? -27.719 24.5 20.141 1 30.8 164 VAL A C 1
ATOM 1327 O O . VAL A 1 164 ? -28.859 24.141 20.438 1 30.8 164 VAL A O 1
ATOM 1330 N N . ASN A 1 165 ? -27.266 25.219 21.125 1 29.88 165 ASN A N 1
ATOM 1331 C CA . ASN A 1 165 ? -28.062 26.281 21.75 1 29.88 165 ASN A CA 1
ATOM 1332 C C . ASN A 1 165 ? -28.547 27.297 20.719 1 29.88 165 ASN A C 1
ATOM 1334 O O . ASN A 1 165 ? -27.734 27.984 20.109 1 29.88 165 ASN A O 1
ATOM 1338 N N . LEU A 1 166 ? -29.547 26.984 19.891 1 31.5 166 LEU A N 1
ATOM 1339 C CA . LEU A 1 166 ? -30.438 27.812 19.094 1 31.5 166 LEU A CA 1
ATOM 1340 C C . LEU A 1 166 ? -31.047 28.938 19.938 1 31.5 166 LEU A C 1
ATOM 1342 O O . LEU A 1 166 ? -31.984 28.703 20.703 1 31.5 166 LEU A O 1
ATOM 1346 N N . GLU A 1 167 ? -30.234 29.641 20.75 1 30.53 167 GLU A N 1
ATOM 1347 C CA . GLU A 1 167 ? -30.891 30.734 21.453 1 30.53 167 GLU A CA 1
ATOM 1348 C C . GLU A 1 167 ? -31.453 31.766 20.469 1 30.53 167 GLU A C 1
ATOM 1350 O O . GLU A 1 167 ? -30.734 32.25 19.578 1 30.53 167 GLU A O 1
ATOM 1355 N N . SER A 1 168 ? -32.781 31.672 20.141 1 33.03 168 SER A N 1
ATOM 1356 C CA . SER A 1 168 ? -33.781 32.594 19.609 1 33.03 168 SER A CA 1
ATOM 1357 C C . SER A 1 168 ? -33.719 33.938 20.312 1 33.03 168 SER A C 1
ATOM 1359 O O . SER A 1 168 ? -33.844 34.031 21.531 1 33.03 168 SER A O 1
ATOM 1361 N N . SER A 1 169 ? -32.688 34.781 20.031 1 30.55 169 SER A N 1
ATOM 1362 C CA . SER A 1 169 ? -32.938 36.156 20.5 1 30.55 169 SER A CA 1
ATOM 1363 C C . SER A 1 169 ? -34.344 36.625 20.125 1 30.55 169 SER A C 1
ATOM 1365 O O . SER A 1 169 ? -34.812 36.406 19.016 1 30.55 169 SER A O 1
ATOM 1367 N N . PRO A 1 170 ? -35.125 37.094 21.156 1 32.94 170 PRO A N 1
ATOM 1368 C CA . PRO A 1 170 ? -36.438 37.719 20.875 1 32.94 170 PRO A CA 1
ATOM 1369 C C . PRO A 1 170 ? -36.312 38.906 19.922 1 32.94 170 PRO A C 1
ATOM 1371 O O . PRO A 1 170 ? -35.25 39.531 19.828 1 32.94 170 PRO A O 1
ATOM 1374 N N . MET B 1 1 ? -3.252 26.547 8.797 1 78.5 1 MET B N 1
ATOM 1375 C CA . MET B 1 1 ? -3.361 25.359 9.648 1 78.5 1 MET B CA 1
ATOM 1376 C C . MET B 1 1 ? -2.057 25.109 10.398 1 78.5 1 MET B C 1
ATOM 1378 O O . MET B 1 1 ? -2.049 25.031 11.633 1 78.5 1 MET B O 1
ATOM 1382 N N . SER B 1 2 ? -0.924 25.109 9.703 1 78.75 2 SER B N 1
ATOM 1383 C CA . SER B 1 2 ? 0.353 24.828 10.344 1 78.75 2 SER B CA 1
ATOM 1384 C C . SER B 1 2 ? 0.713 25.891 11.367 1 78.75 2 SER B C 1
ATOM 1386 O O . SER B 1 2 ? 1.219 25.578 12.445 1 78.75 2 SER B O 1
ATOM 1388 N N . VAL B 1 3 ? 0.397 27.172 10.977 1 79.25 3 VAL B N 1
ATOM 1389 C CA . VAL B 1 3 ? 0.709 28.297 11.852 1 79.25 3 VAL B CA 1
ATOM 1390 C C . VAL B 1 3 ? -0.177 28.234 13.094 1 79.25 3 VAL B C 1
ATOM 1392 O O . VAL B 1 3 ? 0.309 28.391 14.219 1 79.25 3 VAL B O 1
ATOM 1395 N N . HIS B 1 4 ? -1.481 27.984 12.859 1 84.38 4 HIS B N 1
ATOM 1396 C CA . HIS B 1 4 ? -2.422 27.906 13.969 1 84.38 4 HIS B CA 1
ATOM 1397 C C . HIS B 1 4 ? -2.047 26.766 14.914 1 84.38 4 HIS B C 1
ATOM 1399 O O . HIS B 1 4 ? -2.102 26.922 16.141 1 84.38 4 HIS B O 1
ATOM 1405 N N . PHE B 1 5 ? -1.61 25.688 14.398 1 84.25 5 PHE B N 1
ATOM 1406 C CA . PHE B 1 5 ? -1.188 24.547 15.188 1 84.25 5 PHE B CA 1
ATOM 1407 C C . PHE B 1 5 ? -0 24.906 16.078 1 84.25 5 PHE B C 1
ATOM 1409 O O . PHE B 1 5 ? 0.017 24.562 17.266 1 84.25 5 PHE B O 1
ATOM 1416 N N . LYS B 1 6 ? 0.939 25.578 15.453 1 86.88 6 LYS B N 1
ATOM 1417 C CA . LYS B 1 6 ? 2.131 25.984 16.188 1 86.88 6 LYS B CA 1
ATOM 1418 C C . LYS B 1 6 ? 1.772 26.938 17.328 1 86.88 6 LYS B C 1
ATOM 1420 O O . LYS B 1 6 ? 2.344 26.844 18.422 1 86.88 6 LYS B O 1
ATOM 1425 N N . GLU B 1 7 ? 0.843 27.766 17.078 1 86.69 7 GLU B N 1
ATOM 1426 C CA . GLU B 1 7 ? 0.4 28.703 18.094 1 86.69 7 GLU B CA 1
ATOM 1427 C C . GLU B 1 7 ? -0.274 27.984 19.266 1 86.69 7 GLU B C 1
ATOM 1429 O O . GLU B 1 7 ? -0.096 28.344 20.422 1 86.69 7 GLU B O 1
ATOM 1434 N N . LEU B 1 8 ? -0.976 26.891 18.891 1 80 8 LEU B N 1
ATOM 1435 C CA . LEU B 1 8 ? -1.74 26.156 19.875 1 80 8 LEU B CA 1
ATOM 1436 C C . LEU B 1 8 ? -0.832 25.234 20.688 1 80 8 LEU B C 1
ATOM 1438 O O . LEU B 1 8 ? -1.047 25.031 21.891 1 80 8 LEU B O 1
ATOM 1442 N N . THR B 1 9 ? 0.203 24.703 20.141 1 81.19 9 THR B N 1
ATOM 1443 C CA . THR B 1 9 ? 0.936 23.609 20.766 1 81.19 9 THR B CA 1
ATOM 1444 C C . THR B 1 9 ? 2.391 24 21.016 1 81.19 9 THR B C 1
ATOM 1446 O O . THR B 1 9 ? 3.09 23.359 21.797 1 81.19 9 THR B O 1
ATOM 1449 N N . GLY B 1 10 ? 2.91 25.062 20.281 1 85.25 10 GLY B N 1
ATOM 1450 C CA . GLY B 1 10 ? 4.32 25.422 20.297 1 85.25 10 GLY B CA 1
ATOM 1451 C C . GLY B 1 10 ? 5.18 24.5 19.453 1 85.25 10 GLY B C 1
ATOM 1452 O O . GLY B 1 10 ? 6.406 24.641 19.422 1 85.25 10 GLY B O 1
ATOM 1453 N N . ILE B 1 11 ? 4.57 23.547 18.812 1 86.81 11 ILE B N 1
ATOM 1454 C CA . ILE B 1 11 ? 5.289 22.531 18.062 1 86.81 11 ILE B CA 1
ATOM 1455 C C . ILE B 1 11 ? 5.152 22.828 16.562 1 86.81 11 ILE B C 1
ATOM 1457 O O . ILE B 1 11 ? 4.055 23.094 16.062 1 86.81 11 ILE B O 1
ATOM 1461 N N . ASP B 1 12 ? 6.281 22.906 15.852 1 90.19 12 ASP B N 1
ATOM 1462 C CA . ASP B 1 12 ? 6.266 22.891 14.391 1 90.19 12 ASP B CA 1
ATOM 1463 C C . ASP B 1 12 ? 6.043 21.469 13.867 1 90.19 12 ASP B C 1
ATOM 1465 O O . ASP B 1 12 ? 6.941 20.625 13.938 1 90.19 12 ASP B O 1
ATOM 1469 N N . LEU B 1 13 ? 4.949 21.25 13.391 1 88.81 13 LEU B N 1
ATOM 1470 C CA . LEU B 1 13 ? 4.516 19.906 13.008 1 88.81 13 LEU B CA 1
ATOM 1471 C C . LEU B 1 13 ? 5.484 19.297 12.008 1 88.81 13 LEU B C 1
ATOM 1473 O O . LEU B 1 13 ? 5.961 18.172 12.211 1 88.81 13 LEU B O 1
ATOM 1477 N N . LYS B 1 14 ? 5.688 20.016 10.922 1 91.31 14 LYS B N 1
ATOM 1478 C CA . LYS B 1 14 ? 6.504 19.484 9.836 1 91.31 14 LYS B CA 1
ATOM 1479 C C . LYS B 1 14 ? 7.934 19.234 10.297 1 91.31 14 LYS B C 1
ATOM 1481 O O . LYS B 1 14 ? 8.492 18.156 10.047 1 91.31 14 LYS B O 1
ATOM 1486 N N . GLU B 1 15 ? 8.43 20.156 11.008 1 91.25 15 GLU B N 1
ATOM 1487 C CA . GLU B 1 15 ? 9.797 20.031 11.508 1 91.25 15 GLU B CA 1
ATOM 1488 C C . GLU B 1 15 ? 9.922 18.859 12.484 1 91.25 15 GLU B C 1
ATOM 1490 O O . GLU B 1 15 ? 10.867 18.078 12.398 1 91.25 15 GLU B O 1
ATOM 1495 N N . THR B 1 16 ? 8.984 18.828 13.391 1 90.75 16 THR B N 1
ATOM 1496 C CA . THR B 1 16 ? 8.992 17.75 14.375 1 90.75 16 THR B CA 1
ATOM 1497 C C . THR B 1 16 ? 8.836 16.391 13.703 1 90.75 16 THR B C 1
ATOM 1499 O O . THR B 1 16 ? 9.523 15.438 14.062 1 90.75 16 THR B O 1
ATOM 1502 N N . PHE B 1 17 ? 8.008 16.297 12.758 1 91.81 17 PHE B N 1
ATOM 1503 C CA . PHE B 1 17 ? 7.789 15.047 12.023 1 91.81 17 PHE B CA 1
ATOM 1504 C C . PHE B 1 17 ? 9.062 14.602 11.32 1 91.81 17 PHE B C 1
ATOM 1506 O O . PHE B 1 17 ? 9.469 13.445 11.445 1 91.81 17 PHE B O 1
ATOM 1513 N N . ILE B 1 18 ? 9.664 15.531 10.609 1 88.81 18 ILE B N 1
ATOM 1514 C CA . ILE B 1 18 ? 10.852 15.211 9.828 1 88.81 18 ILE B CA 1
ATOM 1515 C C . ILE B 1 18 ? 11.977 14.766 10.758 1 88.81 18 I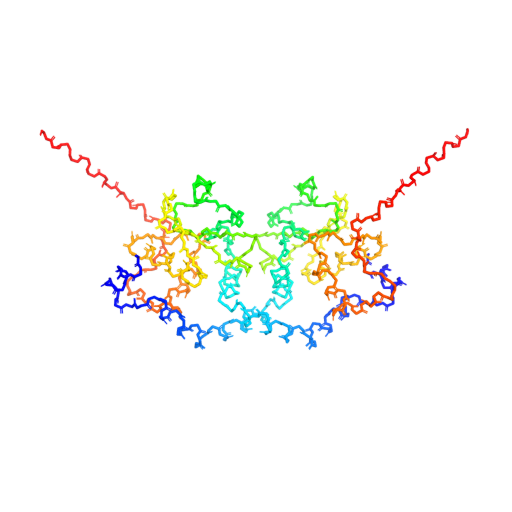LE B C 1
ATOM 1517 O O . ILE B 1 18 ? 12.672 13.789 10.477 1 88.81 18 ILE B O 1
ATOM 1521 N N . ARG B 1 19 ? 12.078 15.445 11.797 1 90.38 19 ARG B N 1
ATOM 1522 C CA . ARG B 1 19 ? 13.117 15.109 12.766 1 90.38 19 ARG B CA 1
ATOM 1523 C C . ARG B 1 19 ? 12.922 13.703 13.32 1 90.38 19 ARG B C 1
ATOM 1525 O O . ARG B 1 19 ? 13.859 12.906 13.352 1 90.38 19 ARG B O 1
ATOM 1532 N N . ASN B 1 20 ? 11.742 13.461 13.773 1 89.81 20 ASN B N 1
ATOM 1533 C CA . ASN B 1 20 ? 11.469 12.156 14.367 1 89.81 20 ASN B CA 1
ATOM 1534 C C . ASN B 1 20 ? 11.516 11.047 13.32 1 89.81 20 ASN B C 1
ATOM 1536 O O . ASN B 1 20 ? 11.875 9.906 13.633 1 89.81 20 ASN B O 1
ATOM 1540 N N . LEU B 1 21 ? 11.156 11.375 12.133 1 87.44 21 LEU B N 1
ATOM 1541 C CA . LEU B 1 21 ? 11.297 10.414 11.039 1 87.44 21 LEU B CA 1
ATOM 1542 C C . LEU B 1 21 ? 12.758 10.031 10.836 1 87.44 21 LEU B C 1
ATOM 1544 O O . LEU B 1 21 ? 13.078 8.859 10.617 1 87.44 21 LEU B O 1
ATOM 1548 N N . ASP B 1 22 ? 13.617 11 10.867 1 85.56 22 ASP B N 1
ATOM 1549 C CA . ASP B 1 22 ? 15.055 10.766 10.703 1 85.56 22 ASP B CA 1
ATOM 1550 C C . ASP B 1 22 ? 15.602 9.898 11.836 1 85.56 22 ASP B C 1
ATOM 1552 O O . ASP B 1 22 ? 16.484 9.062 11.609 1 85.56 22 ASP B O 1
ATOM 1556 N N . LEU B 1 23 ? 14.984 10.055 12.953 1 84.69 23 LEU B N 1
ATOM 1557 C CA . LEU B 1 23 ? 15.492 9.367 14.141 1 84.69 23 LEU B CA 1
ATOM 1558 C C . LEU B 1 23 ? 14.914 7.961 14.242 1 84.69 23 LEU B C 1
ATOM 1560 O O . LEU B 1 23 ? 15.625 7.016 14.586 1 84.69 23 LEU B O 1
ATOM 1564 N N . LYS B 1 24 ? 13.562 7.914 13.953 1 85.62 24 LYS B N 1
ATOM 1565 C CA . LYS B 1 24 ? 12.844 6.691 14.289 1 85.62 24 LYS B CA 1
ATOM 1566 C C . LYS B 1 24 ? 12.344 5.984 13.031 1 85.62 24 LYS B C 1
ATOM 1568 O O . LYS B 1 24 ? 12.016 4.801 13.07 1 85.62 24 LYS B O 1
ATOM 1573 N N . GLY B 1 25 ? 12.234 6.742 11.977 1 81.31 25 GLY B N 1
ATOM 1574 C CA . GLY B 1 25 ? 11.578 6.262 10.773 1 81.31 25 GLY B CA 1
ATOM 1575 C C . GLY B 1 25 ? 12.234 5.027 10.188 1 81.31 25 GLY B C 1
ATOM 1576 O O . GLY B 1 25 ? 11.555 4.059 9.852 1 81.31 25 GLY B O 1
ATOM 1577 N N . LYS B 1 26 ? 13.578 5.105 10.102 1 77.12 26 LYS B N 1
ATOM 1578 C CA . LYS B 1 26 ? 14.305 3.992 9.5 1 77.12 26 LYS B CA 1
ATOM 1579 C C . LYS B 1 26 ? 14.133 2.717 10.32 1 77.12 26 LYS B C 1
ATOM 1581 O O . LYS B 1 26 ? 13.93 1.638 9.758 1 77.12 26 LYS B O 1
ATOM 1586 N N . ARG B 1 27 ? 14.25 2.812 11.609 1 79.81 27 ARG B N 1
ATOM 1587 C CA . ARG B 1 27 ? 14.078 1.663 12.5 1 79.81 27 ARG B CA 1
ATOM 1588 C C . ARG B 1 27 ? 12.68 1.077 12.367 1 79.81 27 ARG B C 1
ATOM 1590 O O . ARG B 1 27 ? 12.516 -0.143 12.289 1 79.81 27 ARG B O 1
ATOM 1597 N N . LEU B 1 28 ? 11.734 1.93 12.383 1 81.69 28 LEU B N 1
ATOM 1598 C CA . LEU B 1 28 ? 10.344 1.507 12.227 1 81.69 28 LEU B CA 1
ATOM 1599 C C . LEU B 1 28 ? 10.141 0.809 10.883 1 81.69 28 LEU B C 1
ATOM 1601 O O . LEU B 1 28 ? 9.547 -0.27 10.828 1 81.69 28 LEU B O 1
ATOM 1605 N N . LEU B 1 29 ? 10.672 1.41 9.844 1 77.62 29 LEU B N 1
ATOM 1606 C CA . LEU B 1 29 ? 10.516 0.851 8.508 1 77.62 29 LEU B CA 1
ATOM 1607 C C . LEU B 1 29 ? 11.18 -0.516 8.406 1 77.62 29 LEU B C 1
ATOM 1609 O O . LEU B 1 29 ? 10.625 -1.438 7.805 1 77.62 29 LEU B O 1
ATOM 1613 N N . ASN B 1 30 ? 12.383 -0.608 8.969 1 75.38 30 ASN B N 1
ATOM 1614 C CA . ASN B 1 30 ? 13.07 -1.892 8.984 1 75.38 30 ASN B CA 1
ATOM 1615 C C . ASN B 1 30 ? 12.25 -2.967 9.68 1 75.38 30 ASN B C 1
ATOM 1617 O O . ASN B 1 30 ? 12.172 -4.102 9.211 1 75.38 30 ASN B O 1
ATOM 1621 N N . TYR B 1 31 ? 11.695 -2.566 10.758 1 76.62 31 TYR B N 1
ATOM 1622 C CA . TYR B 1 31 ? 10.844 -3.492 11.5 1 76.62 31 TYR B CA 1
ATOM 1623 C C . TYR B 1 31 ? 9.656 -3.936 10.648 1 76.62 31 TYR B C 1
ATOM 1625 O O . TYR B 1 31 ? 9.391 -5.133 10.523 1 76.62 31 TYR B O 1
ATOM 1633 N N . MET B 1 32 ? 9.008 -2.998 10.062 1 72.62 32 MET B N 1
ATOM 1634 C CA . MET B 1 32 ? 7.785 -3.301 9.32 1 72.62 32 MET B CA 1
ATOM 1635 C C . MET B 1 32 ? 8.094 -4.07 8.039 1 72.62 32 MET B C 1
ATOM 1637 O O . MET B 1 32 ? 7.309 -4.91 7.609 1 72.62 32 MET B O 1
ATOM 1641 N N . THR B 1 33 ? 9.195 -3.725 7.453 1 71.19 33 THR B N 1
ATOM 1642 C CA . THR B 1 33 ? 9.555 -4.391 6.211 1 71.19 33 THR B CA 1
ATOM 1643 C C . THR B 1 33 ? 9.961 -5.84 6.473 1 71.19 33 THR B C 1
ATOM 1645 O O . THR B 1 33 ? 9.789 -6.703 5.605 1 71.19 33 THR B O 1
ATOM 1648 N N . THR B 1 34 ? 10.438 -6.102 7.664 1 70.5 34 THR B N 1
ATOM 1649 C CA . THR B 1 34 ? 10.891 -7.453 7.977 1 70.5 34 THR B CA 1
ATOM 1650 C C . THR B 1 34 ? 9.711 -8.359 8.312 1 70.5 34 THR B C 1
ATOM 1652 O O . THR B 1 34 ? 9.734 -9.555 8.023 1 70.5 34 THR B O 1
ATOM 1655 N N . VAL B 1 35 ? 8.711 -7.832 9.008 1 64.31 35 VAL B N 1
ATOM 1656 C CA . VAL B 1 35 ? 7.582 -8.656 9.438 1 64.31 35 VAL B CA 1
ATOM 1657 C C . VAL B 1 35 ? 6.773 -9.094 8.211 1 64.31 35 VAL B C 1
ATOM 1659 O O . VAL B 1 35 ? 6.25 -10.211 8.172 1 64.31 35 VAL B O 1
ATOM 1662 N N . CYS B 1 36 ? 6.664 -8.266 7.199 1 65.12 36 CYS B N 1
ATOM 1663 C CA . CYS B 1 36 ? 5.879 -8.594 6.02 1 65.12 36 CYS B CA 1
ATOM 1664 C C . CYS B 1 36 ? 6.688 -8.383 4.746 1 65.12 36 CYS B C 1
ATOM 1666 O O . CYS B 1 36 ? 6.207 -7.762 3.795 1 65.12 36 CYS B O 1
ATOM 1668 N N . VAL B 1 37 ? 7.812 -8.984 4.773 1 69.94 37 VAL B N 1
ATOM 1669 C CA . VAL B 1 37 ? 8.82 -8.688 3.762 1 69.94 37 VAL B CA 1
ATOM 1670 C C . VAL B 1 37 ? 8.25 -8.945 2.369 1 69.94 37 VAL B C 1
ATOM 1672 O O . VAL B 1 37 ? 8.375 -8.102 1.476 1 69.94 37 VAL B O 1
ATOM 1675 N N . ASN B 1 38 ? 7.602 -10.047 2.312 1 74.62 38 ASN B N 1
ATOM 1676 C CA . ASN B 1 38 ? 7.164 -10.438 0.976 1 74.62 38 ASN B CA 1
ATOM 1677 C C . ASN B 1 38 ? 5.996 -9.578 0.496 1 74.62 38 ASN B C 1
ATOM 1679 O O . ASN B 1 38 ? 5.98 -9.133 -0.651 1 74.62 38 ASN B O 1
ATOM 1683 N N . LYS B 1 39 ? 5.078 -9.359 1.316 1 79.38 39 LYS B N 1
ATOM 1684 C CA . LYS B 1 39 ? 3.945 -8.508 0.973 1 79.38 39 LYS B CA 1
ATOM 1685 C C . LYS B 1 39 ? 4.402 -7.082 0.671 1 79.38 39 LYS B C 1
ATOM 1687 O O . LYS B 1 39 ? 4.012 -6.5 -0.341 1 79.38 39 LYS B O 1
ATOM 1692 N N . ASN B 1 40 ? 5.312 -6.629 1.486 1 77.62 40 ASN B N 1
ATOM 1693 C CA . ASN B 1 40 ? 5.855 -5.285 1.319 1 77.62 40 ASN B CA 1
ATOM 1694 C C . ASN B 1 40 ? 6.586 -5.137 -0.012 1 77.62 40 ASN B C 1
ATOM 1696 O O . ASN B 1 40 ? 6.445 -4.121 -0.693 1 77.62 40 ASN B O 1
ATOM 1700 N N . MET B 1 41 ? 7.25 -6.098 -0.308 1 83.06 41 MET B N 1
ATOM 1701 C CA . MET B 1 41 ? 8.031 -6.047 -1.538 1 83.06 41 MET B CA 1
ATOM 1702 C C . MET B 1 41 ? 7.129 -5.883 -2.756 1 83.06 41 MET B C 1
ATOM 1704 O O . MET B 1 41 ? 7.359 -5.008 -3.592 1 83.06 41 MET B O 1
ATOM 1708 N N . VAL B 1 42 ? 6.105 -6.66 -2.83 1 88.31 42 VAL B N 1
ATOM 1709 C CA . VAL B 1 42 ? 5.215 -6.641 -3.986 1 88.31 42 VAL B CA 1
ATOM 1710 C C . VAL B 1 42 ? 4.469 -5.309 -4.043 1 88.31 42 VAL B C 1
ATOM 1712 O O . VAL B 1 42 ? 4.379 -4.688 -5.102 1 88.31 42 VAL B O 1
ATOM 1715 N N . LEU B 1 43 ? 4.012 -4.922 -2.924 1 83.38 43 LEU B N 1
ATOM 1716 C CA . LEU B 1 43 ? 3.26 -3.672 -2.865 1 83.38 43 LEU B CA 1
ATOM 1717 C C . LEU B 1 43 ? 4.152 -2.484 -3.219 1 83.38 43 LEU B C 1
ATOM 1719 O O . LEU B 1 43 ? 3.723 -1.572 -3.93 1 83.38 43 LEU B O 1
ATOM 1723 N N . LEU B 1 44 ? 5.383 -2.514 -2.734 1 80.81 44 LEU B N 1
ATOM 1724 C CA . LEU B 1 44 ? 6.32 -1.44 -3.041 1 80.81 44 LEU B CA 1
ATOM 1725 C C . LEU B 1 44 ? 6.691 -1.448 -4.52 1 80.81 44 LEU B C 1
ATOM 1727 O O . LEU B 1 44 ? 6.832 -0.388 -5.137 1 80.81 44 LEU B O 1
ATOM 1731 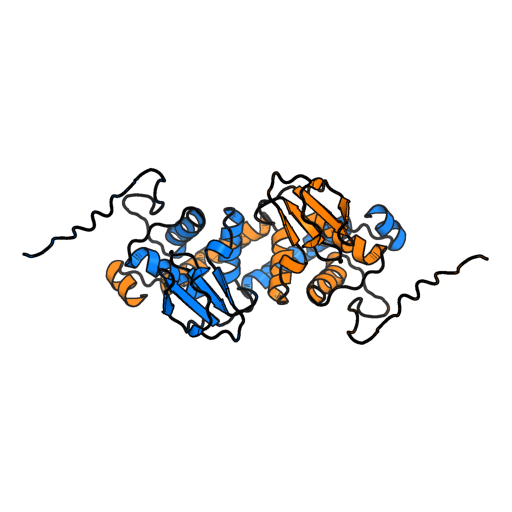N N . LEU B 1 45 ? 6.805 -2.594 -5.141 1 86.5 45 LEU B N 1
ATOM 1732 C CA . LEU B 1 45 ? 7.078 -2.699 -6.566 1 86.5 45 LEU B CA 1
ATOM 1733 C C . LEU B 1 45 ? 5.938 -2.104 -7.387 1 86.5 45 LEU B C 1
ATOM 1735 O O . LEU B 1 45 ? 6.172 -1.331 -8.32 1 86.5 45 LEU B O 1
ATOM 1739 N N . LEU B 1 46 ? 4.727 -2.48 -7.031 1 86.44 46 LEU B N 1
ATOM 1740 C CA . LEU B 1 46 ? 3.561 -1.938 -7.715 1 86.44 46 LEU B CA 1
ATOM 1741 C C . LEU B 1 46 ? 3.562 -0.414 -7.676 1 86.44 46 LEU B C 1
ATOM 1743 O O . LEU B 1 46 ? 3.305 0.238 -8.688 1 86.44 46 LEU B O 1
ATOM 1747 N N . SER B 1 47 ? 3.824 0.058 -6.531 1 77.62 47 SER B N 1
ATOM 1748 C CA . SER B 1 47 ? 3.869 1.506 -6.355 1 77.62 47 SER B CA 1
ATOM 1749 C C . SER B 1 47 ? 5 2.127 -7.172 1 77.62 47 SER B C 1
ATOM 1751 O O . SER B 1 47 ? 4.805 3.148 -7.832 1 77.62 47 SER B O 1
ATOM 1753 N N . TYR B 1 48 ? 6.109 1.556 -7.098 1 77.31 48 TYR B N 1
ATOM 1754 C CA . TYR B 1 48 ? 7.289 2.023 -7.812 1 77.31 48 TYR B CA 1
ATOM 1755 C C . TYR B 1 48 ? 7.023 2.111 -9.312 1 77.31 48 TYR B C 1
ATOM 1757 O O . TYR B 1 48 ? 7.395 3.094 -9.953 1 77.31 48 TYR B O 1
ATOM 1765 N N . PHE B 1 49 ? 6.34 1.221 -9.836 1 82.62 49 PHE B N 1
ATOM 1766 C CA . PHE B 1 49 ? 6.086 1.166 -11.273 1 82.62 49 PHE B CA 1
ATOM 1767 C C . PHE B 1 49 ? 4.77 1.852 -11.609 1 82.62 49 PHE B C 1
ATOM 1769 O O . PHE B 1 49 ? 4.316 1.803 -12.758 1 82.62 49 PHE B O 1
ATOM 1776 N N . ASP B 1 50 ? 4.148 2.348 -10.703 1 79.44 50 ASP B N 1
ATOM 1777 C CA . ASP B 1 50 ? 2.867 3.029 -10.867 1 79.44 50 ASP B CA 1
ATOM 1778 C C . ASP B 1 50 ? 1.799 2.07 -11.391 1 79.44 50 ASP B C 1
ATOM 1780 O O . ASP B 1 50 ? 1.087 2.387 -12.344 1 79.44 50 ASP B O 1
ATOM 1784 N N . GLU B 1 51 ? 1.822 0.907 -10.852 1 86 51 GLU B N 1
ATOM 1785 C CA . GLU B 1 51 ? 0.836 -0.124 -11.156 1 86 51 GLU B CA 1
ATOM 1786 C C . GLU B 1 51 ? -0.116 -0.346 -9.984 1 86 51 GLU B C 1
ATOM 1788 O O . GLU B 1 51 ? 0.306 -0.344 -8.828 1 86 51 GLU B O 1
ATOM 1793 N N . LYS B 1 52 ? -1.356 -0.441 -10.297 1 81.25 52 LYS B N 1
ATOM 1794 C CA . LYS B 1 52 ? -2.385 -0.456 -9.258 1 81.25 52 LYS B CA 1
ATOM 1795 C C . LYS B 1 52 ? -2.508 -1.84 -8.633 1 81.25 52 LYS B C 1
ATOM 1797 O O . LYS B 1 52 ? -2.527 -2.85 -9.336 1 81.25 52 LYS B O 1
ATOM 1802 N N . GLU B 1 53 ? -2.639 -1.807 -7.355 1 85.5 53 GLU B N 1
ATOM 1803 C CA . GLU B 1 53 ? -2.797 -3.027 -6.57 1 85.5 53 GLU B CA 1
ATOM 1804 C C . GLU B 1 53 ? -4.039 -3.803 -7 1 85.5 53 GLU B C 1
ATOM 1806 O O . GLU B 1 53 ? -4.043 -5.035 -6.996 1 85.5 53 GLU B O 1
ATOM 1811 N N . GLU B 1 54 ? -5.062 -3.092 -7.488 1 85.25 54 GLU B N 1
ATOM 1812 C CA . GLU B 1 54 ? -6.348 -3.684 -7.84 1 85.25 54 GLU B CA 1
ATOM 1813 C C . GLU B 1 54 ? -6.234 -4.543 -9.094 1 85.25 54 GLU B C 1
ATOM 1815 O O . GLU B 1 54 ? -7.121 -5.348 -9.383 1 85.25 54 GLU B O 1
ATOM 1820 N N . SER B 1 55 ? -5.191 -4.352 -9.828 1 90.75 55 SER B N 1
ATOM 1821 C CA . SER B 1 55 ? -4.973 -5.172 -11.016 1 90.75 55 SER B CA 1
ATOM 1822 C C . SER B 1 55 ? -4.426 -6.547 -10.648 1 90.75 55 SER B C 1
ATOM 1824 O O . SER B 1 55 ? -4.461 -7.473 -11.461 1 90.75 55 SER B O 1
ATOM 1826 N N . MET B 1 56 ? -3.92 -6.672 -9.492 1 94.38 56 MET B N 1
ATOM 1827 C CA . MET B 1 56 ? -3.283 -7.914 -9.07 1 94.38 56 MET B CA 1
ATOM 1828 C C . MET B 1 56 ? -4.102 -8.602 -7.984 1 94.38 56 MET B C 1
ATOM 1830 O O . MET B 1 56 ? -4.184 -9.828 -7.945 1 94.38 56 MET B O 1
ATOM 1834 N N . PHE B 1 57 ? -4.734 -7.77 -7.168 1 94.12 57 PHE B N 1
ATOM 1835 C CA . PHE B 1 57 ? -5.426 -8.289 -5.996 1 94.12 57 PHE B CA 1
ATOM 1836 C C . PHE B 1 57 ? -6.902 -7.91 -6.027 1 94.12 57 PHE B C 1
ATOM 1838 O O . PHE B 1 57 ? -7.254 -6.785 -6.387 1 94.12 57 PHE B O 1
ATOM 1845 N N . PHE B 1 58 ? -7.719 -8.844 -5.734 1 94.25 58 PHE B N 1
ATOM 1846 C CA . PHE B 1 58 ? -9.133 -8.609 -5.496 1 94.25 58 PHE B CA 1
ATOM 1847 C C . PHE B 1 58 ? -9.5 -8.93 -4.051 1 94.25 58 PHE B C 1
ATOM 1849 O O . PHE B 1 58 ? -9.305 -10.055 -3.592 1 94.25 58 PHE B O 1
ATOM 1856 N N . TYR B 1 59 ? -10.008 -7.984 -3.352 1 91 59 TYR B N 1
ATOM 1857 C CA . TYR B 1 59 ? -10.234 -8.141 -1.92 1 91 59 TYR B CA 1
ATOM 1858 C C . TYR B 1 59 ? -11.688 -8.531 -1.638 1 91 59 TYR B C 1
ATOM 1860 O O . TYR B 1 59 ? -12.609 -7.988 -2.25 1 91 59 TYR B O 1
ATOM 1868 N N . VAL B 1 60 ? -11.82 -9.477 -0.79 1 92.81 60 VAL B N 1
ATOM 1869 C CA . VAL B 1 60 ? -13.117 -9.891 -0.284 1 92.81 60 VAL B CA 1
ATOM 1870 C C . VAL B 1 60 ? -13.086 -9.961 1.241 1 92.81 60 VAL B C 1
ATOM 1872 O O . VAL B 1 60 ? -12.016 -9.891 1.848 1 92.81 60 VAL B O 1
ATOM 1875 N N . GLU B 1 61 ? -14.258 -10.047 1.8 1 89.25 61 GLU B N 1
ATOM 1876 C CA . GLU B 1 61 ? -14.312 -10.156 3.254 1 89.25 61 GLU B CA 1
ATOM 1877 C C . GLU B 1 61 ? -13.648 -11.445 3.734 1 89.25 61 GLU B C 1
ATOM 1879 O O . GLU B 1 61 ? -13.695 -12.469 3.045 1 89.25 61 GLU B O 1
ATOM 1884 N N . ASP B 1 62 ? -13.055 -11.422 4.898 1 88.62 62 ASP B N 1
ATOM 1885 C CA . ASP B 1 62 ? -12.352 -12.562 5.469 1 88.62 62 ASP B CA 1
ATOM 1886 C C . ASP B 1 62 ? -13.266 -13.781 5.574 1 88.62 62 ASP B C 1
ATOM 1888 O O . ASP B 1 62 ? -12.805 -14.922 5.496 1 88.62 62 ASP B O 1
ATOM 1892 N N . THR B 1 63 ? -14.547 -13.5 5.699 1 89.56 63 THR B N 1
ATOM 1893 C CA . THR B 1 63 ? -15.508 -14.586 5.883 1 89.56 63 THR B CA 1
ATOM 1894 C C . THR B 1 63 ? -16.094 -15.016 4.543 1 89.56 63 THR B C 1
ATOM 1896 O O . THR B 1 63 ? -16.969 -15.883 4.496 1 89.56 63 THR B O 1
ATOM 1899 N N . CYS B 1 64 ? -15.625 -14.414 3.566 1 91.38 64 CYS B N 1
ATOM 1900 C CA . CYS B 1 64 ? -16.188 -14.68 2.244 1 91.38 64 CYS B CA 1
ATOM 1901 C C . CYS B 1 64 ? -15.922 -16.109 1.817 1 91.38 64 CYS B C 1
ATOM 1903 O O . CYS B 1 64 ? -14.789 -16.609 1.918 1 91.38 64 CYS B O 1
ATOM 1905 N N . LEU B 1 65 ? -16.938 -16.734 1.378 1 93.69 65 LEU B N 1
ATOM 1906 C CA . LEU B 1 65 ? -16.828 -18.078 0.825 1 93.69 65 LEU B CA 1
ATOM 1907 C C . LEU B 1 65 ? -16.547 -18.031 -0.674 1 93.69 65 LEU B C 1
ATOM 1909 O O . LEU B 1 65 ? -16.922 -17.078 -1.347 1 93.69 65 LEU B O 1
ATOM 1913 N N . PRO B 1 66 ? -15.883 -19.031 -1.206 1 95.5 66 PRO B N 1
ATOM 1914 C CA . PRO B 1 66 ? -15.555 -19.062 -2.633 1 95.5 66 PRO B CA 1
ATOM 1915 C C . PRO B 1 66 ? -16.766 -18.797 -3.523 1 95.5 66 PRO B C 1
ATOM 1917 O O . PRO B 1 66 ? -16.656 -18.078 -4.52 1 95.5 66 PRO B O 1
ATOM 1920 N N . GLU B 1 67 ? -17.891 -19.297 -3.168 1 94.62 67 GLU B N 1
ATOM 1921 C CA . GLU B 1 67 ? -19.094 -19.188 -3.988 1 94.62 67 GLU B CA 1
ATOM 1922 C C . GLU B 1 67 ? -19.641 -17.766 -3.979 1 94.62 67 GLU B C 1
ATOM 1924 O O . GLU B 1 67 ? -20.453 -17.391 -4.836 1 94.62 67 GLU B O 1
ATOM 1929 N N . GLU B 1 68 ? -19.219 -17 -3.025 1 95.44 68 GLU B N 1
ATOM 1930 C CA . GLU B 1 68 ? -19.734 -15.656 -2.842 1 95.44 68 GLU B CA 1
ATOM 1931 C C . GLU B 1 68 ? -18.891 -14.625 -3.578 1 95.44 68 GLU B C 1
ATOM 1933 O O . GLU B 1 68 ? -19.266 -13.461 -3.682 1 95.44 68 GLU B O 1
ATOM 1938 N N . VAL B 1 69 ? -17.781 -15.102 -4.105 1 95.38 69 VAL B N 1
ATOM 1939 C CA . VAL B 1 69 ? -16.875 -14.172 -4.77 1 95.38 69 VAL B CA 1
ATOM 1940 C C . VAL B 1 69 ? -17.516 -13.656 -6.055 1 95.38 69 VAL B C 1
ATOM 1942 O O . VAL B 1 69 ? -18.031 -14.438 -6.859 1 95.38 69 VAL B O 1
ATOM 1945 N N . GLN B 1 70 ? -17.562 -12.375 -6.207 1 95.38 70 GLN B N 1
ATOM 1946 C CA . GLN B 1 70 ? -18.094 -11.742 -7.41 1 95.38 70 GLN B CA 1
ATOM 1947 C C . GLN B 1 70 ? -17.078 -11.789 -8.547 1 95.38 70 GLN B C 1
ATOM 1949 O O . GLN B 1 70 ? -16.438 -10.781 -8.859 1 95.38 70 GLN B O 1
ATOM 1954 N N . LEU B 1 71 ? -17.016 -12.773 -9.258 1 94.44 71 LEU B N 1
ATOM 1955 C CA . LEU B 1 71 ? -15.969 -13.062 -10.242 1 94.44 71 LEU B CA 1
ATOM 1956 C C . LEU B 1 71 ? -16.109 -12.156 -11.461 1 94.44 71 LEU B C 1
ATOM 1958 O O . LEU B 1 71 ? -15.141 -11.961 -12.203 1 94.44 71 LEU B O 1
ATOM 1962 N N . GLU B 1 72 ? -17.312 -11.609 -11.648 1 94.19 72 GLU B N 1
ATOM 1963 C CA . GLU B 1 72 ? -17.531 -10.719 -12.789 1 94.19 72 GLU B CA 1
ATOM 1964 C C . GLU B 1 72 ? -16.703 -9.445 -12.656 1 94.19 72 GLU B C 1
ATOM 1966 O O . GLU B 1 72 ? -16.438 -8.766 -13.648 1 94.19 72 GLU B O 1
ATOM 1971 N N . GLN B 1 73 ? -16.266 -9.133 -11.445 1 93.62 73 GLN B N 1
ATOM 1972 C CA . GLN B 1 73 ? -15.5 -7.918 -11.195 1 93.62 73 GLN B CA 1
ATOM 1973 C C . GLN B 1 73 ? -14 -8.203 -11.195 1 93.62 73 GLN B C 1
ATOM 1975 O O . GLN B 1 73 ? -13.188 -7.285 -11.094 1 93.62 73 GLN B O 1
ATOM 1980 N N . VAL B 1 74 ? -13.648 -9.43 -11.328 1 93.94 74 VAL B N 1
ATOM 1981 C CA . VAL B 1 74 ? -12.258 -9.852 -11.281 1 93.94 74 VAL B CA 1
ATOM 1982 C C . VAL B 1 74 ? -11.664 -9.836 -12.688 1 93.94 74 VAL B C 1
ATOM 1984 O O . VAL B 1 74 ? -12.359 -10.117 -13.664 1 93.94 74 VAL B O 1
ATOM 1987 N N . PRO B 1 75 ? -10.484 -9.469 -12.805 1 94.19 75 PRO B N 1
ATOM 1988 C CA . PRO B 1 75 ? -9.844 -9.508 -14.125 1 94.19 75 PRO B CA 1
ATOM 1989 C C . PRO B 1 75 ? -9.828 -10.906 -14.734 1 94.19 75 PRO B C 1
ATOM 1991 O O . PRO B 1 75 ? -9.867 -11.898 -14 1 94.19 75 PRO B O 1
ATOM 1994 N N . LEU B 1 76 ? -9.742 -10.961 -16.094 1 94.44 76 LEU B N 1
ATOM 1995 C CA . LEU B 1 76 ? -9.648 -12.227 -16.812 1 94.44 76 LEU B CA 1
ATOM 1996 C C . LEU B 1 76 ? -8.281 -12.875 -16.609 1 94.44 76 LEU B C 1
ATOM 1998 O O . LEU B 1 76 ? -8.156 -14.102 -16.656 1 94.44 76 LEU B O 1
ATOM 2002 N N . THR B 1 77 ? -7.266 -12.047 -16.453 1 96.31 77 THR B N 1
ATOM 2003 C CA . THR B 1 77 ? -5.922 -12.539 -16.203 1 96.31 77 THR B CA 1
ATOM 2004 C C . THR B 1 77 ? -5.812 -13.109 -14.789 1 96.31 77 THR B C 1
ATOM 2006 O O . THR B 1 77 ? -6.691 -12.883 -13.953 1 96.31 77 THR B O 1
ATOM 2009 N N . PRO B 1 78 ? -4.805 -13.93 -14.531 1 96.94 78 PRO B N 1
ATOM 2010 C CA . PRO B 1 78 ? -4.637 -14.477 -13.18 1 96.94 78 PRO B CA 1
ATOM 2011 C C . PRO B 1 78 ? -4.645 -13.391 -12.102 1 96.94 78 PRO B C 1
ATOM 2013 O O . PRO B 1 78 ? -3.947 -12.383 -12.227 1 96.94 78 PRO B O 1
ATOM 2016 N N . ALA B 1 79 ? -5.422 -13.594 -11.086 1 97.75 79 ALA B N 1
ATOM 2017 C CA . ALA B 1 79 ? -5.555 -12.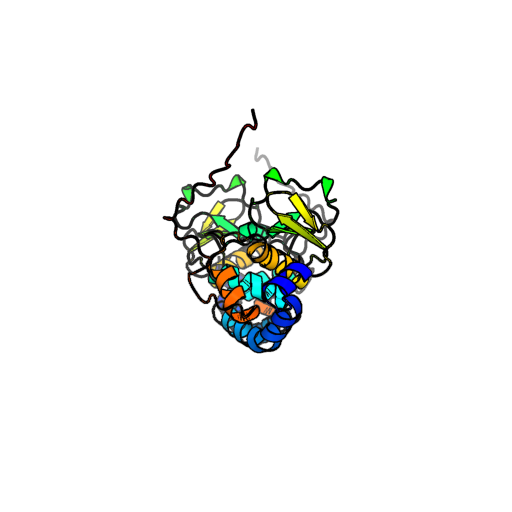617 -10.016 1 97.75 79 ALA B CA 1
ATOM 2018 C C . ALA B 1 79 ? -5.672 -13.305 -8.656 1 97.75 79 ALA B C 1
ATOM 2020 O O . ALA B 1 79 ? -6.328 -14.336 -8.531 1 97.75 79 ALA B O 1
ATOM 2021 N N . VAL B 1 80 ? -5.035 -12.734 -7.656 1 97.69 80 VAL B N 1
ATOM 2022 C CA . VAL B 1 80 ? -5.133 -13.234 -6.289 1 97.69 80 VAL B CA 1
ATOM 2023 C C . VAL B 1 80 ? -6.34 -12.617 -5.594 1 97.69 80 VAL B C 1
ATOM 2025 O O . VAL B 1 80 ? -6.48 -11.391 -5.555 1 97.69 80 VAL B O 1
ATOM 2028 N N . ILE B 1 81 ? -7.215 -13.43 -5.133 1 97.31 81 ILE B N 1
ATOM 2029 C CA . ILE B 1 81 ? -8.297 -12.984 -4.262 1 97.31 81 ILE B CA 1
ATOM 2030 C C . ILE B 1 81 ? -7.82 -12.984 -2.811 1 97.31 81 ILE B C 1
ATOM 2032 O O . ILE B 1 81 ? -7.445 -14.023 -2.273 1 97.31 81 ILE B O 1
ATOM 2036 N N . VAL B 1 82 ? -7.789 -11.859 -2.252 1 94.5 82 VAL B N 1
ATOM 2037 C CA . VAL B 1 82 ? -7.336 -11.68 -0.877 1 94.5 82 VAL B CA 1
ATOM 2038 C C . VAL B 1 82 ? -8.539 -11.656 0.064 1 94.5 82 VAL B C 1
ATOM 2040 O O . VAL B 1 82 ? -9.438 -10.828 -0.081 1 94.5 82 VAL B O 1
ATOM 2043 N N . CYS B 1 83 ? -8.539 -12.578 0.931 1 93.5 83 CYS B N 1
ATOM 2044 C CA . CYS B 1 83 ? -9.617 -12.633 1.909 1 93.5 83 CYS B CA 1
ATOM 2045 C C . CYS B 1 83 ? -9.289 -11.781 3.131 1 93.5 83 CYS B C 1
ATOM 2047 O O . CYS B 1 83 ? -8.727 -12.281 4.105 1 93.5 83 CYS B O 1
ATOM 2049 N N . GLY B 1 84 ? -9.656 -10.617 3.123 1 86.44 84 GLY B N 1
ATOM 2050 C CA . GLY B 1 84 ? -9.359 -9.625 4.145 1 86.44 84 GLY B CA 1
ATOM 2051 C C . GLY B 1 84 ? -9.344 -8.203 3.609 1 86.44 84 GLY B C 1
ATOM 2052 O O . GLY B 1 84 ? -9.445 -7.988 2.398 1 86.44 84 GLY B O 1
ATOM 2053 N N . GLN B 1 85 ? -9.172 -7.316 4.477 1 74 85 GLN B N 1
ATOM 2054 C CA . GLN B 1 85 ? -9.242 -5.906 4.117 1 74 85 GLN B CA 1
ATOM 2055 C C . GLN B 1 85 ? -7.922 -5.422 3.52 1 74 85 GLN B C 1
ATOM 2057 O O . GLN B 1 85 ? -7.887 -4.41 2.816 1 74 85 GLN B O 1
ATOM 2062 N N . SER B 1 86 ? -6.879 -6.164 3.871 1 74.69 86 SER B N 1
ATOM 2063 C CA . SER B 1 86 ? -5.562 -5.797 3.354 1 74.69 86 SER B CA 1
ATOM 2064 C C . SER B 1 86 ? -4.691 -7.031 3.137 1 74.69 86 SER B C 1
ATOM 2066 O O . SER B 1 86 ? -4.906 -8.07 3.768 1 74.69 86 SER B O 1
ATOM 2068 N N . CYS B 1 87 ? -3.764 -6.848 2.164 1 76.31 87 CYS B N 1
ATOM 2069 C CA . CYS B 1 87 ? -2.811 -7.926 1.924 1 76.31 87 CYS B CA 1
ATOM 2070 C C . CYS B 1 87 ? -1.995 -8.219 3.178 1 76.31 87 CYS B C 1
ATOM 2072 O O . CYS B 1 87 ? -1.605 -9.367 3.412 1 76.31 87 CYS B O 1
ATOM 2074 N N . TYR B 1 88 ? -1.852 -7.273 4.02 1 72.31 88 TYR B N 1
ATOM 2075 C CA . TYR B 1 88 ? -0.997 -7.375 5.195 1 72.31 88 TYR B CA 1
ATOM 2076 C C . TYR B 1 88 ? -1.631 -8.273 6.254 1 72.31 88 TYR B C 1
ATOM 2078 O O . TYR B 1 88 ? -0.938 -9.047 6.914 1 72.31 88 TYR B O 1
ATOM 2086 N N . SER B 1 89 ? -2.893 -8.117 6.375 1 73.19 89 SER B N 1
ATOM 2087 C CA . SER B 1 89 ? -3.555 -8.789 7.484 1 73.19 89 SER B CA 1
ATOM 2088 C C . SER B 1 89 ? -4.148 -10.125 7.047 1 73.19 89 SER B C 1
ATOM 2090 O O . SER B 1 89 ? -4.473 -10.977 7.883 1 73.19 89 SER B O 1
ATOM 2092 N N . SER B 1 90 ? -4.23 -10.297 5.793 1 84.06 90 SER B N 1
ATOM 2093 C CA . SER B 1 90 ? -4.91 -11.484 5.301 1 84.06 90 SER B CA 1
ATOM 2094 C C . SER B 1 90 ? -4.031 -12.727 5.453 1 84.06 90 SER B C 1
ATOM 2096 O O . SER B 1 90 ? -2.816 -12.656 5.262 1 84.06 90 SER B O 1
ATOM 2098 N N . THR B 1 91 ? -4.66 -13.805 5.773 1 86.88 91 THR B N 1
ATOM 2099 C CA . THR B 1 91 ? -3.967 -15.086 5.887 1 86.88 91 THR B CA 1
ATOM 2100 C C . THR B 1 91 ? -4.59 -16.125 4.961 1 86.88 91 THR B C 1
ATOM 2102 O O . THR B 1 91 ? -4.219 -17.297 4.996 1 86.88 91 THR B O 1
ATOM 2105 N N . ARG B 1 92 ? -5.582 -15.711 4.219 1 94.25 92 ARG B N 1
ATOM 2106 C CA . ARG B 1 92 ? -6.262 -16.609 3.289 1 94.25 92 ARG B CA 1
ATOM 2107 C C . ARG B 1 92 ? -6.395 -15.969 1.91 1 94.25 92 ARG B C 1
ATOM 2109 O O . ARG B 1 92 ? -6.754 -14.797 1.795 1 94.25 92 ARG B O 1
ATOM 2116 N N . TYR B 1 93 ? -6.16 -16.797 0.962 1 96.25 93 TYR B N 1
ATOM 2117 C CA . TYR B 1 93 ? -6.164 -16.328 -0.418 1 96.25 93 TYR B CA 1
ATOM 2118 C C . TYR B 1 93 ? -6.824 -17.344 -1.342 1 96.25 93 TYR B C 1
ATOM 2120 O O . TYR B 1 93 ? -6.938 -18.531 -0.995 1 96.25 93 TYR B O 1
ATOM 2128 N N . MET B 1 94 ? -7.297 -16.922 -2.443 1 97.56 94 MET B N 1
ATOM 2129 C CA . MET B 1 94 ? -7.758 -17.719 -3.568 1 97.56 94 MET B CA 1
ATOM 2130 C C . MET B 1 94 ? -7.141 -17.234 -4.875 1 97.56 94 MET B C 1
ATOM 2132 O O . MET B 1 94 ? -6.543 -16.156 -4.922 1 97.56 94 MET B O 1
ATOM 2136 N N . LEU B 1 95 ? -7.172 -18.047 -5.844 1 98.12 95 LEU B N 1
ATOM 2137 C CA . LEU B 1 95 ? -6.641 -17.672 -7.152 1 98.12 95 LEU B CA 1
ATOM 2138 C C . LEU B 1 95 ? -7.719 -17.766 -8.227 1 98.12 95 LEU B C 1
ATOM 2140 O O . LEU B 1 95 ? -8.406 -18.781 -8.328 1 98.12 95 LEU B O 1
ATOM 2144 N N . SER B 1 96 ? -7.867 -16.719 -8.898 1 97.94 96 SER B N 1
ATOM 2145 C CA . SER B 1 96 ? -8.797 -16.656 -10.023 1 97.94 96 SER B CA 1
ATOM 2146 C C . SER B 1 96 ? -8.055 -16.672 -11.352 1 97.94 96 SER B C 1
ATOM 2148 O O . SER B 1 96 ? -7.02 -16 -11.492 1 97.94 96 SER B O 1
ATOM 2150 N N . LEU B 1 97 ? -8.445 -17.375 -12.297 1 96.44 97 LEU B N 1
ATOM 2151 C CA . LEU B 1 97 ? -8.008 -17.406 -13.688 1 96.44 97 LEU B CA 1
ATOM 2152 C C . LEU B 1 97 ? -9.195 -17.453 -14.633 1 96.44 97 LEU B C 1
ATOM 2154 O O . LEU B 1 97 ? -10.031 -18.359 -14.555 1 96.44 97 LEU B O 1
ATOM 2158 N N . ASP B 1 98 ? -9.266 -16.453 -15.57 1 96.06 98 ASP B N 1
ATOM 2159 C CA . ASP B 1 98 ? -10.391 -16.344 -16.5 1 96.06 98 ASP B CA 1
ATOM 2160 C C . ASP B 1 98 ? -11.719 -16.328 -15.75 1 96.06 98 ASP B C 1
ATOM 2162 O O . ASP B 1 98 ? -12.664 -17.016 -16.141 1 96.06 98 ASP B O 1
ATOM 2166 N N . ARG B 1 99 ? -11.672 -15.703 -14.547 1 95 99 ARG B N 1
ATOM 2167 C CA . ARG B 1 99 ? -12.836 -15.492 -13.688 1 95 99 ARG B CA 1
ATOM 2168 C C . ARG B 1 99 ? -13.383 -16.812 -13.172 1 95 99 ARG B C 1
ATOM 2170 O O . ARG B 1 99 ? -14.602 -16.969 -13.031 1 95 99 ARG B O 1
ATOM 2177 N N . ASN B 1 100 ? -12.531 -17.75 -13.086 1 96.31 100 ASN B N 1
ATOM 2178 C CA . ASN B 1 100 ? -12.797 -19 -12.375 1 96.31 100 ASN B CA 1
ATOM 2179 C C . ASN B 1 100 ? -11.836 -19.188 -11.203 1 96.31 100 ASN B C 1
ATOM 2181 O O . ASN B 1 100 ? -10.641 -18.922 -11.328 1 96.31 100 ASN B O 1
ATOM 2185 N N . LEU B 1 101 ? -12.391 -19.594 -10.086 1 97.06 101 LEU B N 1
ATOM 2186 C CA . LEU B 1 101 ? -11.516 -19.906 -8.953 1 97.06 101 LEU B CA 1
ATOM 2187 C C . LEU B 1 101 ? -10.805 -21.234 -9.156 1 97.06 101 LEU B C 1
ATOM 2189 O O . LEU B 1 101 ? -11.445 -22.281 -9.164 1 97.06 101 LEU B O 1
ATOM 2193 N N . ILE B 1 102 ? -9.57 -21.203 -9.273 1 94.25 102 ILE B N 1
ATOM 2194 C CA . ILE B 1 102 ? -8.844 -22.438 -9.562 1 94.25 102 ILE B CA 1
ATOM 2195 C C . ILE B 1 102 ? -8.211 -22.984 -8.281 1 94.25 102 ILE B C 1
ATOM 2197 O O . ILE B 1 102 ? -7.828 -24.156 -8.219 1 94.25 102 ILE B O 1
ATOM 2201 N N . ASN B 1 103 ? -7.973 -22.234 -7.301 1 95.94 103 ASN B N 1
ATOM 2202 C CA . ASN B 1 103 ? -7.527 -22.594 -5.957 1 95.94 103 ASN B CA 1
ATOM 2203 C C . ASN B 1 103 ? -8.227 -21.75 -4.891 1 95.94 103 ASN B C 1
ATOM 2205 O O . ASN B 1 103 ? -8.133 -20.531 -4.902 1 95.94 103 ASN B O 1
ATOM 2209 N N . THR B 1 104 ? -8.922 -22.375 -4.023 1 96.25 104 THR B N 1
ATOM 2210 C CA . THR B 1 104 ? -9.797 -21.641 -3.117 1 96.25 104 THR B CA 1
ATOM 2211 C C . THR B 1 104 ? -9.242 -21.672 -1.696 1 96.25 104 THR B C 1
ATOM 2213 O O . THR B 1 104 ? -9.867 -21.156 -0.771 1 96.25 104 THR B O 1
ATOM 2216 N N . ASN B 1 105 ? -8.086 -22.25 -1.547 1 94.19 105 ASN B N 1
ATOM 2217 C CA . ASN B 1 105 ? -7.508 -22.344 -0.21 1 94.19 105 ASN B CA 1
ATOM 2218 C C . ASN B 1 105 ? -5.992 -22.203 -0.242 1 94.19 105 ASN B C 1
ATOM 2220 O O . ASN B 1 105 ? -5.266 -23.203 -0.211 1 94.19 105 ASN B O 1
ATOM 2224 N N . ILE B 1 106 ? -5.582 -21.031 -0.319 1 95.38 106 ILE B N 1
ATOM 2225 C CA . ILE B 1 106 ? -4.156 -20.719 -0.28 1 95.38 106 ILE B CA 1
ATOM 2226 C C . ILE B 1 106 ? -3.812 -20.047 1.046 1 95.38 106 ILE B C 1
ATOM 2228 O O . ILE B 1 106 ? -4.371 -19 1.379 1 95.38 106 ILE B O 1
ATOM 2232 N N . SER B 1 107 ? -2.844 -20.531 1.795 1 92.12 107 SER B N 1
ATOM 2233 C CA . SER B 1 107 ? -2.652 -20.109 3.178 1 92.12 107 SER B CA 1
ATOM 2234 C C . SER B 1 107 ? -1.496 -19.125 3.299 1 92.12 107 SER B C 1
ATOM 2236 O O . SER B 1 107 ? -1.227 -18.594 4.383 1 92.12 107 SER B O 1
ATOM 2238 N N . SER B 1 108 ? -0.775 -18.906 2.244 1 90 108 SER B N 1
ATOM 2239 C CA . SER B 1 108 ? 0.34 -17.969 2.338 1 90 108 SER B CA 1
ATOM 2240 C C . SER B 1 108 ? 0.372 -17.031 1.138 1 90 108 SER B C 1
ATOM 2242 O O . SER B 1 108 ? 0.056 -17.438 0.016 1 90 108 SER B O 1
ATOM 2244 N N . PHE B 1 109 ? 0.799 -15.891 1.409 1 92.25 109 PHE B N 1
ATOM 2245 C CA . PHE B 1 109 ? 0.901 -14.883 0.361 1 92.25 109 PHE B CA 1
ATOM 2246 C C . PHE B 1 109 ? 1.889 -15.32 -0.715 1 92.25 109 PHE B C 1
ATOM 2248 O O . PHE B 1 109 ? 1.628 -15.156 -1.908 1 92.25 109 PHE B O 1
ATOM 2255 N N . ILE B 1 110 ? 2.992 -15.875 -0.285 1 90.56 110 ILE B N 1
ATOM 2256 C CA . ILE B 1 110 ? 4.027 -16.312 -1.218 1 90.56 110 ILE B CA 1
ATOM 2257 C C . ILE B 1 110 ? 3.473 -17.391 -2.146 1 90.56 110 ILE B C 1
ATOM 2259 O O . ILE B 1 110 ? 3.703 -17.344 -3.357 1 90.56 110 ILE B O 1
ATOM 2263 N N . SER B 1 111 ? 2.723 -18.266 -1.575 1 93.31 111 SER B N 1
ATOM 2264 C CA . SER B 1 111 ? 2.117 -19.312 -2.391 1 93.31 111 SER B CA 1
ATOM 2265 C C . SER B 1 111 ? 1.142 -18.719 -3.406 1 93.31 111 SER B C 1
ATOM 2267 O O . SER B 1 111 ? 1.125 -19.141 -4.566 1 93.31 111 SER B O 1
ATOM 2269 N N . ALA B 1 112 ? 0.344 -17.797 -2.934 1 95.5 112 ALA B N 1
ATOM 2270 C CA . ALA B 1 112 ? -0.617 -17.156 -3.822 1 95.5 112 ALA B CA 1
ATOM 2271 C C . ALA B 1 112 ? 0.092 -16.438 -4.969 1 95.5 112 ALA B C 1
ATOM 2273 O O . ALA B 1 112 ? -0.303 -16.578 -6.129 1 95.5 112 ALA B O 1
ATOM 2274 N N . LEU B 1 113 ? 1.162 -15.711 -4.645 1 95.31 113 LEU B N 1
ATOM 2275 C CA . LEU B 1 113 ? 1.954 -14.984 -5.629 1 95.31 113 LEU B CA 1
ATOM 2276 C C . LEU B 1 113 ? 2.564 -15.945 -6.648 1 95.31 113 LEU B C 1
ATOM 2278 O O . LEU B 1 113 ? 2.484 -15.703 -7.855 1 95.31 113 LEU B O 1
ATOM 2282 N N . CYS B 1 114 ? 3.107 -17.016 -6.184 1 93.88 114 CYS B N 1
ATOM 2283 C CA . CYS B 1 114 ? 3.754 -17.984 -7.051 1 93.88 114 CYS B CA 1
ATOM 2284 C C . CYS B 1 114 ? 2.736 -18.672 -7.961 1 93.88 114 CYS B C 1
ATOM 2286 O O . CYS B 1 114 ? 2.994 -18.859 -9.148 1 93.88 114 CYS B O 1
ATOM 2288 N N . LEU B 1 115 ? 1.632 -19 -7.398 1 94.88 115 LEU B N 1
ATOM 2289 C CA . LEU B 1 115 ? 0.586 -19.641 -8.195 1 94.88 115 LEU B CA 1
ATOM 2290 C C . LEU B 1 115 ? 0.076 -18.688 -9.273 1 94.88 115 LEU B C 1
ATOM 2292 O O . LEU B 1 115 ? -0.165 -19.109 -10.406 1 94.88 115 LEU B O 1
ATOM 2296 N N . MET B 1 116 ? -0.091 -17.484 -8.922 1 96.75 116 MET B N 1
ATOM 2297 C CA . MET B 1 116 ? -0.521 -16.484 -9.891 1 96.75 116 MET B CA 1
ATOM 2298 C C . MET B 1 116 ? 0.485 -16.359 -11.031 1 96.75 116 MET B C 1
ATOM 2300 O O . MET B 1 116 ? 0.119 -16.484 -12.203 1 96.75 116 MET B O 1
ATOM 2304 N N . PHE B 1 117 ? 1.709 -16.203 -10.695 1 95.06 117 PHE B N 1
ATOM 2305 C CA . PHE B 1 117 ? 2.754 -16.094 -11.703 1 95.06 117 PHE B CA 1
ATOM 2306 C C . PHE B 1 117 ? 2.834 -17.359 -12.547 1 95.06 117 PHE B C 1
ATOM 2308 O O . PHE B 1 117 ? 2.93 -17.297 -13.773 1 95.06 117 PHE B O 1
ATOM 2315 N N . GLY B 1 118 ? 2.844 -18.484 -11.859 1 93.5 118 GLY B N 1
ATOM 2316 C CA . GLY B 1 118 ? 2.873 -19.75 -12.562 1 93.5 118 GLY B CA 1
ATOM 2317 C C . GLY B 1 118 ? 1.759 -19.891 -13.586 1 93.5 118 GLY B C 1
ATOM 2318 O O . GLY B 1 118 ? 1.952 -20.5 -14.648 1 93.5 118 GLY B O 1
ATOM 2319 N N . SER B 1 119 ? 0.617 -19.359 -13.289 1 93.94 119 SER B N 1
ATOM 2320 C CA . SER B 1 119 ? -0.52 -19.422 -14.203 1 93.94 119 SER B CA 1
ATOM 2321 C C . SER B 1 119 ? -0.223 -18.688 -15.508 1 93.94 119 SER B C 1
ATOM 2323 O O . SER B 1 119 ? -0.56 -19.172 -16.594 1 93.94 119 SER B O 1
ATOM 2325 N N . TYR B 1 120 ? 0.397 -17.516 -15.438 1 92.88 120 TYR B N 1
ATOM 2326 C CA . TYR B 1 120 ? 0.785 -16.797 -16.641 1 92.88 120 TYR B CA 1
ATOM 2327 C C . TYR B 1 120 ? 1.675 -17.656 -17.531 1 92.88 120 TYR B C 1
ATOM 2329 O O . TYR B 1 120 ? 1.492 -17.703 -18.75 1 92.88 120 TYR B O 1
ATOM 2337 N N . TYR B 1 121 ? 2.543 -18.266 -16.922 1 86.81 121 TYR B N 1
ATOM 2338 C CA . TYR B 1 121 ? 3.551 -19.047 -17.641 1 86.81 121 TYR B CA 1
ATOM 2339 C C . TYR B 1 121 ? 2.955 -20.328 -18.203 1 86.81 121 TYR B C 1
ATOM 2341 O O . TYR B 1 121 ? 3.109 -20.625 -19.391 1 86.81 121 TYR B O 1
ATOM 2349 N N . CYS B 1 122 ? 2.242 -21.141 -17.406 1 87.12 122 CYS B N 1
ATOM 2350 C CA . CYS B 1 122 ? 1.698 -22.438 -17.766 1 87.12 122 CYS B CA 1
ATOM 2351 C C . CYS B 1 122 ? 0.65 -22.312 -18.875 1 87.12 122 CYS B C 1
ATOM 2353 O O . CYS B 1 122 ? 0.544 -23.172 -19.734 1 87.12 122 CYS B O 1
ATOM 2355 N N . PHE B 1 123 ? -0.067 -21.25 -18.844 1 90.5 123 PHE B N 1
ATOM 2356 C CA . PHE B 1 123 ? -1.146 -21.062 -19.797 1 90.5 123 PHE B CA 1
ATOM 2357 C C . PHE B 1 123 ? -0.73 -20.109 -20.906 1 90.5 123 PHE B C 1
ATOM 2359 O O . PHE B 1 123 ? -1.551 -19.719 -21.75 1 90.5 123 PHE B O 1
ATOM 2366 N N . ASN B 1 124 ? 0.492 -19.672 -20.875 1 88.44 124 ASN B N 1
ATOM 2367 C CA . ASN B 1 124 ? 1.072 -18.797 -21.891 1 88.44 124 ASN B CA 1
ATOM 2368 C C . ASN B 1 124 ? 0.262 -17.5 -22.031 1 88.44 124 ASN B C 1
ATOM 2370 O O . ASN B 1 124 ? -0.079 -17.109 -23.141 1 88.44 124 ASN B O 1
ATOM 2374 N N . ILE B 1 125 ? -0.118 -16.984 -20.969 1 93.31 125 ILE B N 1
ATOM 2375 C CA . ILE B 1 125 ? -0.87 -15.734 -20.938 1 93.31 125 ILE B CA 1
ATOM 2376 C C . ILE B 1 125 ? 0.096 -14.555 -20.938 1 93.31 125 ILE B C 1
ATOM 2378 O O . ILE B 1 125 ? 1.105 -14.562 -20.234 1 93.31 125 ILE B O 1
ATOM 2382 N N . HIS B 1 126 ? -0.193 -13.555 -21.719 1 94.06 126 HIS B N 1
ATOM 2383 C CA . HIS B 1 126 ? 0.612 -12.336 -21.719 1 94.06 126 HIS B CA 1
ATOM 2384 C C . HIS B 1 126 ? 0.35 -11.492 -20.484 1 94.06 126 HIS B C 1
ATOM 2386 O O . HIS B 1 126 ? -0.778 -11.445 -19.984 1 94.06 126 HIS B O 1
ATOM 2392 N N . TYR B 1 127 ? 1.413 -10.891 -20.078 1 95.06 127 TYR B N 1
ATOM 2393 C CA . TYR B 1 127 ? 1.241 -9.969 -18.969 1 95.06 127 TYR B CA 1
ATOM 2394 C C . TYR B 1 127 ? 0.35 -8.797 -19.359 1 95.06 127 TYR B C 1
ATOM 2396 O O . TYR B 1 127 ? 0.547 -8.188 -20.406 1 95.06 127 TYR B O 1
ATOM 2404 N N . PRO B 1 128 ? -0.644 -8.547 -18.562 1 94.38 128 PRO B N 1
ATOM 2405 C CA . PRO B 1 128 ? -1.438 -7.348 -18.844 1 94.38 128 PRO B CA 1
ATOM 2406 C C . PRO B 1 128 ? -0.63 -6.059 -18.719 1 94.38 128 PRO B C 1
ATOM 2408 O O . PRO B 1 128 ? 0.285 -5.977 -17.891 1 94.38 128 PRO B O 1
ATOM 2411 N N . SER B 1 129 ? -0.986 -5.047 -19.484 1 94.12 129 SER B N 1
ATOM 2412 C CA . SER B 1 129 ? -0.263 -3.779 -19.484 1 94.12 129 SER B CA 1
ATOM 2413 C C . SER B 1 129 ? -0.252 -3.146 -18.094 1 94.12 129 SER B C 1
ATOM 2415 O O . SER B 1 129 ? 0.72 -2.49 -17.719 1 94.12 129 SER B O 1
ATOM 2417 N N . GLU B 1 130 ? -1.286 -3.393 -17.297 1 92.25 130 GLU B N 1
ATOM 2418 C CA . GLU B 1 130 ? -1.468 -2.783 -15.992 1 92.25 130 GLU B CA 1
ATOM 2419 C C . GLU B 1 130 ? -0.485 -3.359 -14.977 1 92.25 130 GLU B C 1
ATOM 2421 O O . GLU B 1 130 ? -0.288 -2.789 -13.898 1 92.25 130 GLU B O 1
ATOM 2426 N N . LEU B 1 131 ? 0.168 -4.527 -15.328 1 95.88 131 LEU B N 1
ATOM 2427 C CA . LEU B 1 131 ? 1.041 -5.199 -14.375 1 95.88 131 LEU B CA 1
ATOM 2428 C C . LEU B 1 131 ? 2.359 -5.598 -15.031 1 95.88 131 LEU B C 1
ATOM 2430 O O . LEU B 1 131 ? 3.143 -6.352 -14.453 1 95.88 131 LEU B O 1
ATOM 2434 N N . ALA B 1 132 ? 2.602 -5.109 -16.188 1 94.94 132 ALA B N 1
ATOM 2435 C CA . ALA B 1 132 ? 3.68 -5.621 -17.031 1 94.94 132 ALA B CA 1
ATOM 2436 C C . ALA B 1 132 ? 5.039 -5.43 -16.359 1 94.94 132 ALA B C 1
ATOM 2438 O O . ALA B 1 132 ? 5.84 -6.367 -16.297 1 94.94 132 ALA B O 1
ATOM 2439 N N . SER B 1 133 ? 5.281 -4.254 -15.867 1 93.38 133 SER B N 1
ATOM 2440 C CA . SER B 1 133 ? 6.582 -3.943 -15.289 1 93.38 133 SER B CA 1
ATOM 2441 C C . SER B 1 133 ? 6.848 -4.777 -14.039 1 93.38 133 SER B C 1
ATOM 2443 O O . SER B 1 133 ? 7.93 -5.344 -13.883 1 93.38 133 SER B O 1
ATOM 2445 N N . THR B 1 134 ? 5.906 -4.887 -13.164 1 94.25 134 THR B N 1
ATOM 2446 C CA . THR B 1 134 ? 6.059 -5.648 -11.93 1 94.25 134 THR B CA 1
ATOM 2447 C C . THR B 1 134 ? 6.27 -7.133 -12.234 1 94.25 134 THR B C 1
ATOM 2449 O O . THR B 1 134 ? 7.184 -7.758 -11.695 1 94.25 134 THR B O 1
ATOM 2452 N N . LEU B 1 135 ? 5.453 -7.68 -13.102 1 95.88 135 LEU B N 1
ATOM 2453 C CA . LEU B 1 135 ? 5.547 -9.102 -13.414 1 95.88 135 LEU B CA 1
ATOM 2454 C C . LEU B 1 135 ? 6.867 -9.414 -14.117 1 95.88 135 LEU B C 1
ATOM 2456 O O . LEU B 1 135 ? 7.488 -10.445 -13.844 1 95.88 135 LEU B O 1
ATOM 2460 N N . GLU B 1 136 ? 7.293 -8.516 -14.984 1 94.12 136 GLU B N 1
ATOM 2461 C CA . GLU B 1 136 ? 8.594 -8.695 -15.625 1 94.12 136 GLU B CA 1
ATOM 2462 C C . GLU B 1 136 ? 9.719 -8.656 -14.602 1 94.12 136 GLU B C 1
ATOM 2464 O O . GLU B 1 136 ? 10.672 -9.438 -14.68 1 94.12 136 GLU B O 1
ATOM 2469 N N . PHE B 1 137 ? 9.648 -7.715 -13.734 1 93.12 137 PHE B N 1
ATOM 2470 C CA . PHE B 1 137 ? 10.664 -7.602 -12.695 1 93.12 137 PHE B CA 1
ATOM 2471 C C . PHE B 1 137 ? 10.719 -8.875 -11.859 1 93.12 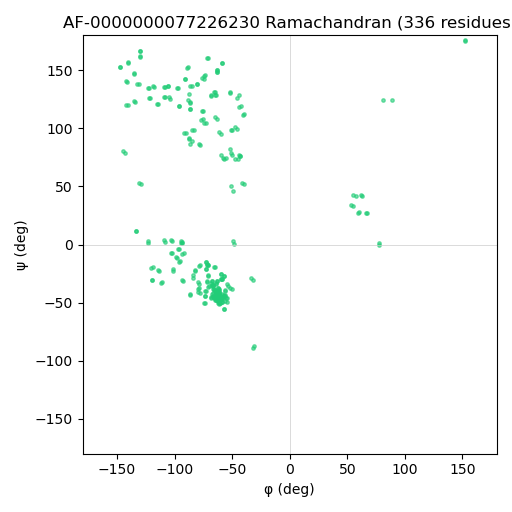137 PHE B C 1
ATOM 2473 O O . PHE B 1 137 ? 11.805 -9.414 -11.617 1 93.12 137 PHE B O 1
ATOM 2480 N N . LEU B 1 138 ? 9.57 -9.328 -11.406 1 92.88 138 LEU B N 1
ATOM 2481 C CA . LEU B 1 138 ? 9.508 -10.555 -10.609 1 92.88 138 LEU B CA 1
ATOM 2482 C C . LEU B 1 138 ? 10.086 -11.734 -11.391 1 92.88 138 LEU B C 1
ATOM 2484 O O . LEU B 1 138 ? 10.852 -12.523 -10.836 1 92.88 138 LEU B O 1
ATOM 2488 N N . GLN B 1 139 ? 9.664 -11.805 -12.602 1 91.5 139 GLN B N 1
ATOM 2489 C CA . GLN B 1 139 ? 10.133 -12.875 -13.477 1 91.5 139 GLN B CA 1
ATOM 2490 C C . GLN B 1 139 ? 11.656 -12.906 -13.531 1 91.5 139 GLN B C 1
ATOM 2492 O O . GLN B 1 139 ? 12.266 -13.961 -13.336 1 91.5 139 GLN B O 1
ATOM 2497 N N . ARG B 1 140 ? 12.266 -11.805 -13.766 1 90.12 140 ARG B N 1
ATOM 2498 C CA . ARG B 1 140 ? 13.711 -11.719 -13.984 1 90.12 140 ARG B CA 1
ATOM 2499 C C . ARG B 1 140 ? 14.469 -11.789 -12.664 1 90.12 140 ARG B C 1
ATOM 2501 O O . ARG B 1 140 ? 15.469 -12.5 -12.562 1 90.12 140 ARG B O 1
ATOM 2508 N N . CYS B 1 141 ? 14.039 -11.172 -11.688 1 90 141 CYS B N 1
ATOM 2509 C CA . CYS B 1 141 ? 14.82 -10.969 -10.477 1 90 141 CYS B CA 1
ATOM 2510 C C . CYS B 1 141 ? 14.531 -12.062 -9.453 1 90 141 CYS B C 1
ATOM 2512 O O . CYS B 1 141 ? 15.422 -12.469 -8.711 1 90 141 CYS B O 1
ATOM 2514 N N . PHE B 1 142 ? 13.297 -12.602 -9.453 1 90.75 142 PHE B N 1
ATOM 2515 C CA . PHE B 1 142 ? 12.953 -13.469 -8.328 1 90.75 142 PHE B CA 1
ATOM 2516 C C . PHE B 1 142 ? 12.617 -14.875 -8.805 1 90.75 142 PHE B C 1
ATOM 2518 O O . PHE B 1 142 ? 12.805 -15.844 -8.078 1 90.75 142 PHE B O 1
ATOM 2525 N N . PHE B 1 143 ? 12.094 -14.953 -9.984 1 89.94 143 PHE B N 1
ATOM 2526 C CA . PHE B 1 143 ? 11.773 -16.281 -10.492 1 89.94 143 PHE B CA 1
ATOM 2527 C C . PHE B 1 143 ? 12.883 -16.797 -11.414 1 89.94 143 PHE B C 1
ATOM 2529 O O . PHE B 1 143 ? 12.906 -17.969 -11.773 1 89.94 143 PHE B O 1
ATOM 2536 N N . SER B 1 144 ? 13.789 -15.898 -11.789 1 83.81 144 SER B N 1
ATOM 2537 C CA . SER B 1 144 ? 14.984 -16.234 -12.562 1 83.81 144 SER B CA 1
ATOM 2538 C C . SER B 1 144 ? 14.617 -16.844 -13.906 1 83.81 144 SER B C 1
ATOM 2540 O O . SER B 1 144 ? 15.227 -17.828 -14.336 1 83.81 144 SER B O 1
ATOM 2542 N N . ILE B 1 145 ? 13.508 -16.453 -14.336 1 81.56 145 ILE B N 1
ATOM 2543 C CA . ILE B 1 145 ? 13.102 -16.875 -15.672 1 81.56 145 ILE B CA 1
ATOM 2544 C C . ILE B 1 145 ? 13.547 -15.828 -16.703 1 81.56 145 ILE B C 1
ATOM 2546 O O . ILE B 1 145 ? 13.18 -14.656 -16.594 1 81.56 145 ILE B O 1
ATOM 2550 N N . ASN B 1 146 ? 14.688 -16.031 -17.344 1 67.12 146 ASN B N 1
ATOM 2551 C CA . ASN B 1 146 ? 15.219 -15.133 -18.359 1 67.12 146 ASN B CA 1
ATOM 2552 C C . ASN B 1 146 ? 14.633 -15.43 -19.734 1 67.12 146 ASN B C 1
ATOM 2554 O O . ASN B 1 146 ? 14.734 -16.562 -20.234 1 67.12 146 ASN B O 1
ATOM 2558 N N . PRO B 1 147 ? 13.57 -14.625 -20.156 1 57.09 147 PRO B N 1
ATOM 2559 C CA . PRO B 1 147 ? 13.062 -14.961 -21.484 1 57.09 147 PRO B CA 1
ATOM 2560 C C . PRO B 1 147 ? 14.172 -15.047 -22.531 1 57.09 147 PRO B C 1
ATOM 2562 O O . PRO B 1 147 ? 15.148 -14.305 -22.469 1 57.09 147 PRO B O 1
ATOM 2565 N N . GLU B 1 148 ? 14.625 -16.219 -22.828 1 48.88 148 GLU B N 1
ATOM 2566 C CA . GLU B 1 148 ? 15.469 -16.156 -24.016 1 48.88 148 GLU B CA 1
ATOM 2567 C C . GLU B 1 148 ? 15.008 -15.047 -24.953 1 48.88 148 GLU B C 1
ATOM 2569 O O . GLU B 1 148 ? 15.812 -14.242 -25.422 1 48.88 148 GLU B O 1
ATOM 2574 N N . LYS B 1 149 ? 13.969 -15.328 -25.953 1 40.09 149 LYS B N 1
ATOM 2575 C CA . LYS B 1 149 ? 13.344 -14.539 -27 1 40.09 149 LYS B CA 1
ATOM 2576 C C . LYS B 1 149 ? 12.148 -13.758 -26.469 1 40.09 149 LYS B C 1
ATOM 2578 O O . LYS B 1 149 ? 11.383 -14.266 -25.641 1 40.09 149 LYS B O 1
ATOM 2583 N N . GLY B 1 150 ? 11.727 -12.508 -26.5 1 43.53 150 GLY B N 1
ATOM 2584 C CA . GLY B 1 150 ? 10.688 -11.492 -26.547 1 43.53 150 GLY B CA 1
ATOM 2585 C C . GLY B 1 150 ? 10.055 -11.211 -25.203 1 43.53 150 GLY B C 1
ATOM 2586 O O . GLY B 1 150 ? 10.242 -11.969 -24.25 1 43.53 150 GLY B O 1
ATOM 2587 N N . THR B 1 151 ? 9.992 -10.016 -24.656 1 45.84 151 THR B N 1
ATOM 2588 C CA . THR B 1 151 ? 9.242 -9.539 -23.5 1 45.84 151 THR B CA 1
ATOM 2589 C C . THR B 1 151 ? 7.852 -10.164 -23.469 1 45.84 151 THR B C 1
ATOM 2591 O O . THR B 1 151 ? 7.223 -10.352 -24.516 1 45.84 151 THR B O 1
ATOM 2594 N N . LYS B 1 152 ? 7.574 -11.062 -22.453 1 45.16 152 LYS B N 1
ATOM 2595 C CA . LYS B 1 152 ? 6.188 -11.508 -22.344 1 45.16 152 LYS B CA 1
ATOM 2596 C C . LYS B 1 152 ? 5.227 -10.32 -22.375 1 45.16 152 LYS B C 1
ATOM 2598 O O . LYS B 1 152 ? 4.047 -10.461 -22.047 1 45.16 152 LYS B O 1
ATOM 2603 N N . VAL B 1 153 ? 5.602 -9.109 -22.484 1 42.25 153 VAL B N 1
ATOM 2604 C CA . VAL B 1 153 ? 4.699 -7.973 -22.609 1 42.25 153 VAL B CA 1
ATOM 2605 C C . VAL B 1 153 ? 4.062 -7.965 -24 1 42.25 153 VAL B C 1
ATOM 2607 O O . VAL B 1 153 ? 4.75 -8.148 -25 1 42.25 153 VAL B O 1
ATOM 2610 N N . GLU B 1 154 ? 2.865 -8.328 -24.109 1 40.56 154 GLU B N 1
ATOM 2611 C CA . GLU B 1 154 ? 2.215 -8.141 -25.406 1 40.56 154 GLU B CA 1
ATOM 2612 C C . GLU B 1 154 ? 2.504 -6.754 -25.969 1 40.56 154 GLU B C 1
ATOM 2614 O O . GLU B 1 154 ? 2.381 -5.75 -25.266 1 40.56 154 GLU B O 1
ATOM 2619 N N . ASN B 1 155 ? 3.414 -6.641 -26.844 1 35.75 155 ASN B N 1
ATOM 2620 C CA . ASN B 1 155 ? 3.35 -5.438 -27.672 1 35.75 155 ASN B CA 1
ATOM 2621 C C . ASN B 1 155 ? 1.919 -5.125 -28.094 1 35.75 155 ASN B C 1
ATOM 2623 O O . ASN B 1 155 ? 1.147 -6.035 -28.406 1 35.75 155 ASN B O 1
ATOM 2627 N N . LYS B 1 156 ? 1.36 -3.994 -27.75 1 33.69 156 LYS B N 1
ATOM 2628 C CA . LYS B 1 156 ? 0.06 -3.553 -28.234 1 33.69 156 LYS B CA 1
ATOM 2629 C C . LYS B 1 156 ? -0.174 -4.027 -29.672 1 33.69 156 LYS B C 1
ATOM 2631 O O . LYS B 1 156 ? -1.28 -3.902 -30.203 1 33.69 156 LYS B O 1
ATOM 2636 N N . ASN B 1 157 ? 0.771 -4.203 -30.438 1 29.11 157 ASN B N 1
ATOM 2637 C CA . ASN B 1 157 ? 0.398 -4.363 -31.844 1 29.11 157 ASN B CA 1
ATOM 2638 C C . ASN B 1 157 ? 0.008 -5.805 -32.156 1 29.11 157 ASN B C 1
ATOM 2640 O O . ASN B 1 157 ? -0.271 -6.141 -33.312 1 29.11 157 ASN B O 1
ATOM 2644 N N . SER B 1 158 ? 0.493 -6.855 -31.5 1 28.16 158 SER B N 1
ATOM 2645 C CA . SER B 1 158 ? 0.261 -8.109 -32.219 1 28.16 158 SER B CA 1
ATOM 2646 C C . SER B 1 158 ? -1.112 -8.68 -31.875 1 28.16 158 SER B C 1
ATOM 2648 O O . SER B 1 158 ? -1.382 -9.047 -30.734 1 28.16 158 SER B O 1
ATOM 2650 N N . LYS B 1 159 ? -2.168 -8.336 -32.5 1 32.5 159 LYS B N 1
ATOM 2651 C CA . LYS B 1 159 ? -3.504 -8.867 -32.75 1 32.5 159 LYS B CA 1
ATOM 2652 C C . LYS B 1 159 ? -3.457 -10.375 -33 1 32.5 159 LYS B C 1
ATOM 2654 O O . LYS B 1 159 ? -3.043 -10.82 -34.062 1 32.5 159 LYS B O 1
ATOM 2659 N N . ARG B 1 160 ? -2.859 -11.258 -32.188 1 31.89 160 ARG B N 1
ATOM 2660 C CA . ARG B 1 160 ? -3.014 -12.656 -32.562 1 31.89 160 ARG B CA 1
ATOM 2661 C C . ARG B 1 160 ? -4.473 -13.094 -32.469 1 31.89 160 ARG B C 1
ATOM 2663 O O . ARG B 1 160 ? -5.137 -12.844 -31.453 1 31.89 160 ARG B O 1
ATOM 2670 N N . ARG B 1 161 ? -5.125 -13.344 -33.625 1 31.45 161 ARG B N 1
ATOM 2671 C CA . ARG B 1 161 ? -6.363 -13.984 -34.031 1 31.45 161 ARG B CA 1
ATOM 2672 C C . ARG B 1 161 ? -6.5 -15.375 -33.438 1 31.45 161 ARG B C 1
ATOM 2674 O O . ARG B 1 161 ? -5.621 -16.219 -33.594 1 31.45 161 ARG B O 1
ATOM 2681 N N . LEU B 1 162 ? -6.945 -15.547 -32.219 1 34.5 162 LEU B N 1
ATOM 2682 C CA . LEU B 1 162 ? -7.465 -16.844 -31.797 1 34.5 162 LEU B CA 1
ATOM 2683 C C . LEU B 1 162 ? -8.352 -17.453 -32.875 1 34.5 162 LEU B C 1
ATOM 2685 O O . LEU B 1 162 ? -9.398 -16.891 -33.219 1 34.5 162 LEU B O 1
ATOM 2689 N N . THR B 1 163 ? -7.828 -17.969 -33.875 1 29.56 163 THR B N 1
ATOM 2690 C CA . THR B 1 163 ? -8.547 -18.812 -34.812 1 29.56 163 THR B CA 1
ATOM 2691 C C . THR B 1 163 ? -9.117 -20.047 -34.094 1 29.56 163 THR B C 1
ATOM 2693 O O . THR B 1 163 ? -8.367 -20.859 -33.562 1 29.56 163 THR B O 1
ATOM 2696 N N . VAL B 1 164 ? -10.188 -19.953 -33.344 1 30.81 164 VAL B N 1
ATOM 2697 C CA . VAL B 1 164 ? -11.086 -21.031 -32.938 1 30.81 164 VAL B CA 1
ATOM 2698 C C . VAL B 1 164 ? -11.5 -21.844 -34.188 1 30.81 164 VAL B C 1
ATOM 2700 O O . VAL B 1 164 ? -12.148 -21.312 -35.094 1 30.81 164 VAL B O 1
ATOM 2703 N N . ASN B 1 165 ? -10.688 -22.688 -34.719 1 29.62 165 ASN B N 1
ATOM 2704 C CA . ASN B 1 165 ? -11.07 -23.641 -35.75 1 29.62 165 ASN B CA 1
ATOM 2705 C C . ASN B 1 165 ? -12.219 -24.547 -35.281 1 29.62 165 ASN B C 1
ATOM 2707 O O . ASN B 1 165 ? -12.055 -25.328 -34.344 1 29.62 165 ASN B O 1
ATOM 2711 N N . LEU B 1 166 ? -13.461 -24.062 -35.188 1 31.27 166 LEU B N 1
ATOM 2712 C CA . LEU B 1 166 ? -14.758 -24.734 -35.156 1 31.27 166 LEU B CA 1
ATOM 2713 C C . LEU B 1 166 ? -14.891 -25.719 -36.312 1 31.27 166 LEU B C 1
ATOM 2715 O O . LEU B 1 166 ? -15.148 -25.312 -37.469 1 31.27 166 LEU B O 1
ATOM 2719 N N . GLU B 1 167 ? -13.914 -26.609 -36.531 1 30.39 167 GLU B N 1
ATOM 2720 C CA . GLU B 1 167 ? -14.156 -27.609 -37.562 1 30.39 167 GLU B CA 1
ATOM 2721 C C . GLU B 1 167 ? -15.375 -28.453 -37.25 1 30.39 167 GLU B C 1
ATOM 2723 O O . GLU B 1 167 ? -15.461 -29.016 -36.156 1 30.39 167 GLU B O 1
ATOM 2728 N N . SER B 1 168 ? -16.609 -28.125 -37.781 1 32.06 168 SER B N 1
ATOM 2729 C CA . SER B 1 168 ? -17.844 -28.844 -38.062 1 32.06 168 SER B CA 1
ATOM 2730 C C . SER B 1 168 ? -17.562 -30.203 -38.719 1 32.06 168 SER B C 1
ATOM 2732 O O . SER B 1 168 ? -16.906 -30.266 -39.75 1 32.06 168 SER B O 1
ATOM 2734 N N . SER B 1 169 ? -17.141 -31.219 -38 1 30.17 169 SER B N 1
ATOM 2735 C CA . SER B 1 169 ? -17.266 -32.531 -38.625 1 30.17 169 SER B CA 1
ATOM 2736 C C . SER B 1 169 ? -18.625 -32.688 -39.312 1 30.17 169 SER B C 1
ATOM 2738 O O . SER B 1 169 ? -19.641 -32.25 -38.781 1 30.17 169 SER B O 1
ATOM 2740 N N . PRO B 1 170 ? -18.656 -33.125 -40.656 1 32.19 170 PRO B N 1
ATOM 2741 C CA . PRO B 1 170 ? -19.922 -33.438 -41.344 1 32.19 170 PRO B CA 1
ATOM 2742 C C . PRO B 1 170 ? -20.75 -34.469 -40.594 1 32.19 170 PRO B C 1
ATOM 2744 O O . PRO B 1 170 ? -20.188 -35.281 -39.844 1 32.19 170 PRO B O 1
#

pLDDT: mean 80.9, std 19.69, range [28.16, 98.12]

Sequence (340 aa):
MSVHFKELTGIDLKETFIRNLDLKGKRLLNYMTTVCVNKNMVLLLLSYFDEKEESMFFYVEDTCLPEEVQLEQVPLTPAVIVCGQSCYSSTRYMLSLDRNLINTNISSFISALCLMFGSYYCFNIHYPSELASTLEFLQRCFFSINPEKGTKVENKNSKRRLTVNLESSPMSVHFKELTGIDLKETFIRNLDLKGKRLLNYMTTVCVNKNMVLLLLSYFDEKEESMFFYVEDTCLPEEVQLEQVPLTPAVIVCGQSCYSSTRYMLSLDRNLINTNISSFISALCLMFGSYYCFNIHYPSELASTLEFLQRCFFSINPEKGTKVENKNSKRRLTVNLESSP

Nearest PDB structures (foldseek):
  4ovu-assembly1_B  TM=3.899E-01  e=9.277E+00  Homo sapiens
  4ovu-assembly1_B  TM=3.896E-01  e=7.078E+00  Homo sapiens
  2l6p-assembly1_A  TM=2.796E-01  e=6.203E+00  Pseudomonas aeruginosa

Foldseek 3Di:
DQVVVCVVPVDRPVVVVVVVCVVCVVVVCVVVCVVPVPQVVLVVLCVVVVFDPLLAEAEDALPDAPVRDPLVSHDQAKHKYFHHDDPVPTQFIFIDHRSDTPGGGDGDPVVSVVVRLVVCVVVVNADDPSCQRSSQCCCVPPVVPDPPDDRSHPDVPDPPPPPPPPPPDD/DQVVVCVVPVDRPVVVVVVVCVVCVVVVCVVVCVVPVPQVVLVVLCVVVVFDPLLAEAEDALPDAPVNDPLVSHDQAKHKYFHHPDPVPTQFIFIDHRSDTPGRGDGDPVVSVVVRLVVCVVVVNADDPSCQRSSQCCCVPPVVPDPPDDRSHPDVPDPPPPPPPPPPDD

Radius of gyration: 23.42 Å; Cα contacts (8 Å, |Δi|>4): 511; chains: 2; bounding box: 56×71×71 Å

Solvent-accessible surface area (backbone atoms only — not comparable to full-atom values): 19395 Å² total; per-residue (Å²): 99,68,65,59,33,24,72,74,68,73,45,56,54,63,61,40,30,54,52,32,37,72,71,44,39,61,62,52,43,52,52,56,41,62,77,37,40,69,61,47,46,54,55,50,42,25,37,72,67,69,27,57,65,72,74,46,39,44,73,38,55,66,83,59,50,80,88,68,56,65,41,89,78,45,61,57,56,59,27,35,32,36,27,21,94,41,83,72,70,33,60,40,28,30,34,29,47,66,49,35,76,77,39,78,79,32,70,41,69,67,57,44,52,39,48,36,54,35,47,33,61,72,67,67,48,62,44,51,83,65,46,28,67,50,54,50,47,42,32,50,66,28,54,62,49,70,68,86,79,70,71,62,48,64,60,90,74,71,78,77,75,80,75,77,78,77,74,76,76,130,100,67,65,59,32,22,70,74,70,72,47,55,54,62,60,39,29,52,53,31,35,73,70,44,38,61,61,50,43,54,52,54,41,63,77,37,39,68,63,45,45,54,54,50,42,26,37,74,68,70,26,56,66,70,74,48,40,44,73,39,54,65,82,60,48,79,87,68,56,65,40,90,79,45,60,57,56,58,27,36,33,34,28,22,94,41,83,71,69,33,58,40,30,28,35,28,44,66,49,35,78,77,39,80,78,32,70,43,69,66,56,45,53,39,48,38,53,36,47,32,62,72,68,68,48,63,46,52,83,64,47,30,68,52,53,51,47,43,31,48,66,27,55,62,49,69,68,84,78,70,73,64,49,64,58,90,73,71,79,76,77,80,74,77,79,79,74,77,76,132